Protein AF-A0A7R9YDG3-F1 (afdb_monomer)

Organism: NCBI:txid172671

Sequence (291 aa):
MLGMRPYEEKMADGLQVLRYNVTAAYNSHYDFIEGKGWNRKRSDNPKSEHKQKAEPIGGGTAGETDPHNDEFNWNPADGGSNRFATVLLYLSDVAEGGETVFPRAKGFDDQKGNRNELAAFRQTPHASLFRRGSWEESLVGQCRSKLALKPKLGEALLFYNQKPDGSRDDSSLHGACPILEGQKWAANLWVWNDYRFGYNRPRAVAAQQDTKFRATFVNKSAQRVQLVWFDATSQRRVAFGHIASGGSKVMDTYRDHVFELHQAAVAEGALDDLSRVRHFSLEEGTVFVHE

Mean predicted aligned error: 14.72 Å

Solvent-accessible surface area (backbone atoms only — not comparable to full-atom values): 16370 Å² total; per-residue (Å²): 120,76,73,54,62,88,89,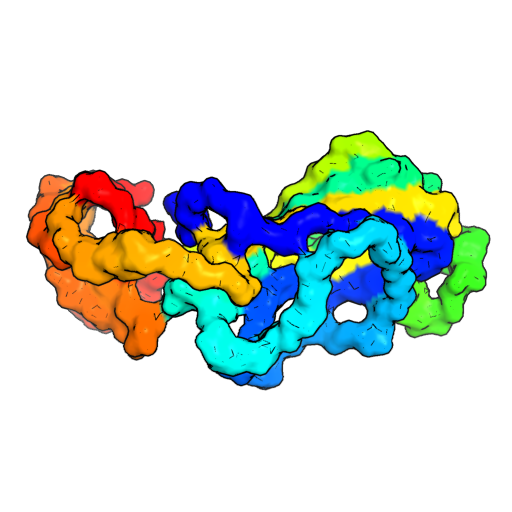53,79,62,21,41,61,54,70,46,38,35,41,31,51,59,64,28,26,39,64,51,35,59,78,43,62,76,42,88,85,54,69,76,94,63,70,78,58,58,78,79,85,60,64,50,74,57,50,75,55,76,91,55,77,65,62,88,63,67,78,67,57,85,86,60,55,40,45,38,59,58,77,29,30,40,40,31,30,42,39,40,36,21,69,25,55,38,79,33,52,44,19,46,22,24,83,50,41,80,95,41,78,65,60,78,72,46,69,59,53,43,54,51,45,62,72,40,82,67,37,76,79,42,60,90,90,34,68,68,49,53,40,44,30,46,40,74,41,30,47,45,47,71,43,38,59,76,45,72,48,78,51,52,24,38,43,70,74,38,45,76,32,72,45,41,31,32,25,36,26,37,19,69,34,66,44,41,33,35,32,41,36,43,33,34,38,36,59,36,92,97,49,78,76,54,68,69,59,56,48,47,46,70,43,71,42,68,39,36,40,33,30,67,33,92,52,46,32,32,40,27,39,47,39,50,90,77,73,39,77,43,82,75,46,73,33,48,47,71,29,65,49,77,44,77,45,41,47,78,50,36,38,40,42,43,73,62,64,98,60,95,87,72,96,71,79,73,89,66,61,55,73,46,77,54,69,95,44,76,46,78,43,72,128

Nearest PDB structures (foldseek):
  2jij-assembly1_A  TM=8.293E-01  e=9.093E-09  Chlamydomonas reinhardtii
  5hv4-assembly1_A-2  TM=8.734E-01  e=3.731E-08  Bacillus anthracis
  3gze-assembly2_C  TM=8.171E-01  e=1.220E-08  Chlamydomonas reinhardtii
  2ji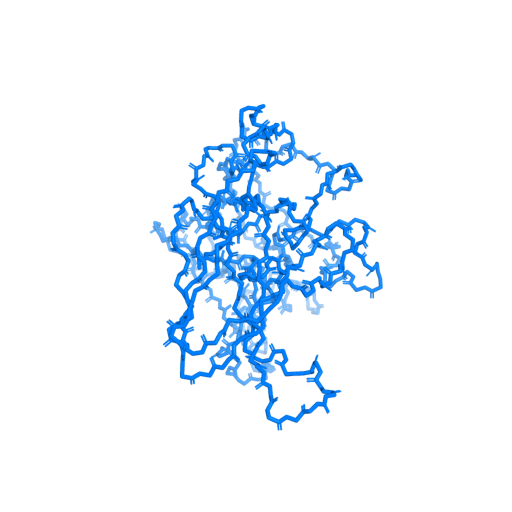j-assembly2_B  TM=8.309E-01  e=7.124E-08  Chlamydomonas reinhardtii
  5iax-assembly1_A  TM=8.509E-01  e=1.141E-07  Bacillus anthracis

Foldseek 3Di:
DLLFDPDDPLQKLDKWKWKADFQFKFAWAFQQQDEPPPPPVDPVGPPRPDGSGTDTDDDSPPPVPPSHPNPADSFVLLVGKTQFKKKKAWAAAAPDFFWKFQLQAPPLQPDDLPPVQLVVVCPDPLVVVDDPPDVLSVLSSSCRRGDTHGGDHGDMDMDTQAGSSRDGDSSNGIMTHGRSGDMTMMMMMTGMSDRDPPDDDPPVVVVQQVDWAKEKEFAQDQAKKWKWWQNSVVRDTHGPGIAGHRGMDIDIDGQPIWIWIDGPPPDPDDPDCPVDTDIDRDDPYYDYDDD

Radius of gyration: 23.33 Å; Cα contacts (8 Å, |Δi|>4): 606; chains: 1; bounding box: 52×40×67 Å

Structure (mmCIF, N/CA/C/O backbone):
data_AF-A0A7R9YDG3-F1
#
_entry.id   AF-A0A7R9YDG3-F1
#
loop_
_atom_site.group_PDB
_atom_site.id
_atom_site.type_symbol
_atom_site.label_atom_id
_atom_site.label_alt_id
_atom_site.label_comp_id
_atom_site.label_asym_id
_atom_site.label_entity_id
_atom_site.label_seq_id
_atom_site.pdbx_PDB_ins_code
_atom_site.Cartn_x
_atom_site.Cartn_y
_atom_site.Cartn_z
_atom_site.occupancy
_atom_site.B_iso_or_equiv
_atom_site.auth_seq_id
_atom_site.auth_comp_id
_atom_site.auth_asym_id
_atom_site.auth_atom_id
_atom_site.pdbx_PDB_model_num
ATOM 1 N N . MET A 1 1 ? -10.310 -8.592 16.671 1.00 45.72 1 MET A N 1
ATOM 2 C CA . MET A 1 1 ? -11.008 -7.862 15.587 1.00 45.72 1 MET A CA 1
ATOM 3 C C . MET A 1 1 ? -10.059 -6.811 15.034 1.00 45.72 1 MET A C 1
ATOM 5 O O . MET A 1 1 ? -9.289 -6.274 15.814 1.00 45.72 1 MET A O 1
ATOM 9 N N . LEU A 1 2 ? -10.086 -6.544 13.726 1.00 50.75 2 LEU A N 1
ATOM 10 C CA . LEU A 1 2 ? -9.121 -5.693 13.002 1.00 50.75 2 LEU A CA 1
ATOM 11 C C . LEU A 1 2 ? -9.263 -4.171 13.251 1.00 50.75 2 LEU A C 1
ATOM 13 O O . LEU A 1 2 ? -8.770 -3.381 12.459 1.00 50.75 2 LEU A O 1
ATOM 17 N N . GLY A 1 3 ? -9.936 -3.737 14.322 1.00 56.09 3 GLY A N 1
ATOM 18 C CA . GLY A 1 3 ? -10.096 -2.310 14.648 1.00 56.09 3 GLY A CA 1
ATOM 19 C C . GLY A 1 3 ? -10.859 -1.473 13.606 1.00 56.09 3 GLY A C 1
ATOM 20 O O . GLY A 1 3 ? -10.839 -0.250 13.691 1.00 56.09 3 GLY A O 1
ATOM 21 N N . MET A 1 4 ? -11.520 -2.107 12.630 1.00 63.72 4 MET A N 1
ATOM 22 C CA . MET A 1 4 ? -12.255 -1.447 11.547 1.00 63.72 4 MET A CA 1
ATOM 23 C C . MET A 1 4 ? -13.766 -1.529 11.786 1.00 63.72 4 MET A C 1
ATOM 25 O O . MET A 1 4 ? -14.269 -2.560 12.237 1.00 63.72 4 MET A O 1
ATOM 29 N N . ARG A 1 5 ? -14.486 -0.450 11.460 1.00 64.50 5 ARG A N 1
ATOM 30 C CA . ARG A 1 5 ? -15.958 -0.413 11.469 1.00 64.50 5 ARG A CA 1
ATOM 31 C C . ARG A 1 5 ? -16.555 -1.196 10.290 1.00 64.50 5 ARG A C 1
ATOM 33 O O . ARG A 1 5 ? -15.825 -1.515 9.348 1.00 64.50 5 ARG A O 1
ATOM 40 N N . PRO A 1 6 ? -17.872 -1.490 10.303 1.00 73.69 6 PRO A N 1
ATOM 41 C CA . PRO A 1 6 ? -18.568 -1.925 9.099 1.00 73.69 6 PRO A CA 1
ATOM 42 C C . PRO A 1 6 ? -18.248 -0.989 7.933 1.00 73.69 6 PRO A C 1
ATOM 44 O O . PRO A 1 6 ? -18.261 0.230 8.093 1.00 73.69 6 PRO A O 1
ATOM 47 N N . TYR A 1 7 ? -17.912 -1.573 6.786 1.00 78.62 7 TYR A N 1
ATOM 48 C CA . TYR A 1 7 ? -17.488 -0.809 5.623 1.00 78.62 7 TYR A CA 1
ATOM 49 C C . TYR A 1 7 ? -18.620 0.082 5.097 1.00 78.62 7 TYR A C 1
ATOM 51 O O . TYR A 1 7 ? -19.751 -0.371 4.918 1.00 78.62 7 TYR A O 1
ATOM 59 N N . GLU A 1 8 ? -18.278 1.329 4.782 1.00 78.81 8 GLU A N 1
ATOM 60 C CA . GLU A 1 8 ? -19.118 2.270 4.047 1.00 78.81 8 GLU A CA 1
ATOM 61 C C . GLU A 1 8 ? -18.323 2.864 2.880 1.00 78.81 8 GLU A C 1
ATOM 63 O O . GLU A 1 8 ? -17.124 3.094 2.997 1.00 78.81 8 GLU A O 1
ATOM 68 N N . GLU A 1 9 ? -18.993 3.222 1.781 1.00 78.00 9 GLU A N 1
ATOM 69 C CA . GLU A 1 9 ? -18.362 3.830 0.589 1.00 78.00 9 GLU A CA 1
ATOM 70 C C . GLU A 1 9 ? -17.514 5.077 0.907 1.00 78.00 9 GLU A C 1
ATOM 72 O O . GLU A 1 9 ? -16.523 5.381 0.248 1.00 78.00 9 GLU A O 1
ATOM 77 N N . LYS A 1 10 ? -17.867 5.802 1.975 1.00 79.88 10 LYS A N 1
ATOM 78 C CA . LYS A 1 10 ? -17.135 6.987 2.456 1.00 79.88 10 LYS A CA 1
ATOM 79 C C . LYS A 1 10 ? -15.792 6.651 3.122 1.00 79.88 10 LYS A C 1
ATOM 81 O O . LYS A 1 10 ? -15.051 7.563 3.487 1.00 79.88 10 LYS A O 1
ATOM 86 N N . MET A 1 11 ? -15.490 5.368 3.297 1.00 83.69 11 MET A N 1
ATOM 87 C CA . MET A 1 11 ? -14.216 4.844 3.787 1.00 83.69 11 MET A CA 1
ATOM 88 C C . MET A 1 11 ? -13.273 4.488 2.629 1.00 83.69 11 MET A C 1
ATOM 90 O O . MET A 1 11 ? -12.297 3.776 2.838 1.00 83.69 11 MET A O 1
ATOM 94 N N . ALA A 1 12 ? -13.545 4.954 1.406 1.00 85.88 12 ALA A N 1
ATOM 95 C CA . ALA A 1 12 ? -12.652 4.789 0.268 1.00 85.88 12 ALA A CA 1
ATOM 96 C C . ALA A 1 12 ? -12.423 6.100 -0.499 1.00 85.88 12 ALA A C 1
ATOM 98 O O . ALA A 1 12 ? -13.308 6.951 -0.602 1.00 85.88 12 ALA A O 1
ATOM 99 N N . ASP A 1 13 ? -11.226 6.246 -1.073 1.00 76.88 13 ASP A N 1
ATOM 100 C CA . ASP A 1 13 ? -10.828 7.420 -1.875 1.00 76.88 13 ASP A CA 1
ATOM 101 C C . ASP A 1 13 ? -11.391 7.398 -3.313 1.00 76.88 13 ASP A C 1
ATOM 103 O O . ASP A 1 13 ? -11.155 8.321 -4.094 1.00 76.88 13 ASP A O 1
ATOM 107 N N . GLY A 1 14 ? -12.156 6.358 -3.660 1.00 79.38 14 GLY A N 1
ATOM 108 C CA . GLY A 1 14 ? -12.511 6.025 -5.038 1.00 79.38 14 GLY A CA 1
ATOM 109 C C . GLY A 1 14 ? -11.376 5.299 -5.768 1.00 79.38 14 GLY A C 1
ATOM 110 O O . GLY A 1 14 ? -10.281 5.118 -5.233 1.00 79.38 14 GLY A O 1
ATOM 111 N N . LEU A 1 15 ? -11.652 4.843 -6.993 1.00 83.50 15 LEU A N 1
ATOM 112 C CA . LEU A 1 15 ? -10.681 4.116 -7.810 1.00 83.50 15 LEU A CA 1
ATOM 113 C C . LEU A 1 15 ? -9.795 5.097 -8.591 1.00 83.50 15 LEU A C 1
ATOM 115 O O . LEU A 1 15 ? -10.297 5.873 -9.404 1.00 83.50 15 LEU A O 1
ATOM 119 N N . GLN A 1 16 ? -8.479 5.037 -8.386 1.00 85.50 16 GLN A N 1
ATOM 120 C CA . GLN A 1 16 ? -7.510 5.816 -9.158 1.00 85.50 16 GLN A CA 1
ATOM 121 C C . GLN A 1 16 ? -6.870 4.940 -10.233 1.00 85.50 16 GLN A C 1
ATOM 123 O O . GLN A 1 16 ? -6.151 4.008 -9.893 1.00 85.50 16 GLN A O 1
ATOM 128 N N . VAL A 1 17 ? -7.071 5.263 -11.514 1.00 86.75 17 VAL A N 1
ATOM 129 C CA . VAL A 1 17 ? -6.448 4.545 -12.638 1.00 86.75 17 VAL A CA 1
ATOM 130 C C . VAL A 1 17 ? -5.182 5.266 -13.096 1.00 86.75 17 VAL A C 1
ATOM 132 O O . VAL A 1 17 ? -5.182 6.476 -13.335 1.00 86.75 17 VAL A O 1
ATOM 135 N N . LEU A 1 18 ? -4.098 4.506 -13.225 1.00 87.31 18 LEU A N 1
ATOM 136 C CA . LEU A 1 18 ? -2.761 4.992 -13.534 1.00 87.31 18 LEU A CA 1
ATOM 137 C C . LEU A 1 18 ? -2.189 4.245 -14.737 1.00 87.31 18 LEU A C 1
ATOM 139 O O . LEU A 1 18 ? -2.246 3.014 -14.814 1.00 87.31 18 LEU A O 1
ATOM 143 N N . ARG A 1 19 ? -1.578 5.007 -15.645 1.00 91.19 19 ARG A N 1
ATOM 144 C CA . ARG A 1 19 ? -0.818 4.490 -16.784 1.00 91.19 19 ARG A CA 1
ATOM 145 C C . ARG A 1 19 ? 0.670 4.796 -16.611 1.00 91.19 19 ARG A C 1
ATOM 147 O O . ARG A 1 19 ? 1.054 5.945 -16.399 1.00 91.19 19 ARG A O 1
ATOM 154 N N . TYR A 1 20 ? 1.506 3.772 -16.763 1.00 90.06 20 TYR A N 1
ATOM 155 C CA . TYR A 1 20 ? 2.965 3.850 -16.678 1.00 90.06 20 TYR A CA 1
ATOM 156 C C . TYR A 1 20 ? 3.589 3.413 -18.006 1.00 90.06 20 TYR A C 1
ATOM 158 O O . TYR A 1 20 ? 3.387 2.282 -18.456 1.00 90.06 20 TYR A O 1
ATOM 166 N N . ASN A 1 21 ? 4.354 4.311 -18.626 1.00 92.88 21 ASN A N 1
ATOM 167 C CA . ASN A 1 21 ? 5.150 4.020 -19.821 1.00 92.88 21 ASN A CA 1
ATOM 168 C C . ASN A 1 21 ? 6.542 3.481 -19.435 1.00 92.88 21 ASN A C 1
ATOM 170 O O . ASN A 1 21 ? 6.892 3.451 -18.256 1.00 92.88 21 ASN A O 1
ATOM 174 N N . VAL A 1 22 ? 7.338 3.067 -20.426 1.00 93.19 22 VAL A N 1
ATOM 175 C CA . VAL A 1 22 ? 8.744 2.661 -20.233 1.00 93.19 22 VAL A CA 1
ATOM 176 C C . VAL A 1 22 ? 9.497 3.716 -19.412 1.00 93.19 22 VAL A C 1
ATOM 178 O O . VAL A 1 22 ? 9.233 4.907 -19.548 1.00 93.19 22 VAL A O 1
ATOM 181 N N . THR A 1 23 ? 10.384 3.250 -18.532 1.00 90.56 23 THR A N 1
ATOM 182 C CA . THR A 1 23 ? 11.118 3.981 -17.479 1.00 90.56 23 THR A CA 1
ATOM 183 C C . THR A 1 23 ? 10.290 4.544 -16.327 1.00 90.56 23 THR A C 1
ATOM 185 O O . THR A 1 23 ? 10.872 4.827 -15.280 1.00 90.56 23 THR A O 1
ATOM 188 N N . ALA A 1 24 ? 8.962 4.660 -16.452 1.00 90.31 24 ALA A N 1
ATOM 189 C CA . ALA A 1 24 ? 8.132 5.175 -15.369 1.00 90.31 24 ALA A CA 1
ATOM 190 C C . ALA A 1 24 ? 8.246 4.279 -14.127 1.00 90.31 24 ALA A C 1
ATOM 192 O O . ALA A 1 24 ? 8.140 3.054 -14.206 1.00 90.31 24 ALA A O 1
ATOM 193 N N . ALA A 1 25 ? 8.466 4.918 -12.981 1.00 87.38 25 ALA A N 1
ATOM 194 C CA . ALA A 1 25 ? 8.727 4.281 -11.700 1.00 87.38 25 ALA A CA 1
ATOM 195 C C . ALA A 1 25 ? 8.357 5.241 -10.566 1.00 87.38 25 ALA A C 1
ATOM 197 O O . ALA A 1 25 ? 8.423 6.466 -10.727 1.00 87.38 25 ALA A O 1
ATOM 198 N N . TYR A 1 26 ? 8.035 4.702 -9.390 1.00 83.19 26 TYR A N 1
ATOM 199 C CA . TYR A 1 26 ? 7.866 5.522 -8.193 1.00 83.19 26 TYR A CA 1
ATOM 200 C C . TYR A 1 26 ? 8.656 4.960 -7.016 1.00 83.19 26 TYR A C 1
ATOM 202 O O . TYR A 1 26 ? 8.668 3.755 -6.764 1.00 83.19 26 TYR A O 1
ATOM 210 N N . ASN A 1 27 ? 9.308 5.871 -6.293 1.00 82.69 27 ASN A N 1
ATOM 211 C CA . ASN A 1 27 ? 10.051 5.553 -5.082 1.00 82.69 27 ASN A CA 1
ATOM 212 C C . ASN A 1 27 ? 9.158 4.939 -4.012 1.00 82.69 27 ASN A C 1
ATOM 214 O O . ASN A 1 27 ? 8.002 5.337 -3.846 1.00 82.69 27 ASN A O 1
ATOM 218 N N . SER A 1 28 ? 9.731 4.013 -3.250 1.00 86.56 28 SER A N 1
ATOM 219 C CA . SER A 1 28 ? 8.997 3.327 -2.201 1.00 86.56 28 SER A CA 1
ATOM 220 C C . SER A 1 28 ? 8.455 4.308 -1.161 1.00 86.56 28 SER A C 1
ATOM 222 O O . SER A 1 28 ? 9.188 5.180 -0.696 1.00 86.56 28 SER A O 1
ATOM 224 N N . HIS A 1 29 ? 7.185 4.165 -0.799 1.00 88.00 29 HIS A N 1
ATOM 225 C CA . HIS A 1 29 ? 6.495 5.033 0.150 1.00 88.00 29 HIS A CA 1
ATOM 226 C C . HIS A 1 29 ? 5.485 4.241 0.983 1.00 88.00 29 HIS A C 1
ATOM 228 O O . HIS A 1 29 ? 5.227 3.062 0.725 1.00 88.00 29 HIS A O 1
ATOM 234 N N . TYR A 1 30 ? 4.941 4.904 2.000 1.00 90.12 30 TYR A N 1
ATOM 235 C CA . TYR A 1 30 ? 3.792 4.417 2.753 1.00 90.12 30 TYR A CA 1
ATOM 236 C C . TYR A 1 30 ? 2.521 5.103 2.271 1.00 90.12 30 TYR A C 1
ATOM 238 O O . TYR A 1 30 ? 2.517 6.316 2.060 1.00 90.12 30 TYR A O 1
ATOM 246 N N . ASP A 1 31 ? 1.439 4.334 2.172 1.00 90.12 31 ASP A N 1
ATOM 247 C CA . ASP A 1 31 ? 0.096 4.897 2.027 1.00 90.12 31 ASP A CA 1
ATOM 2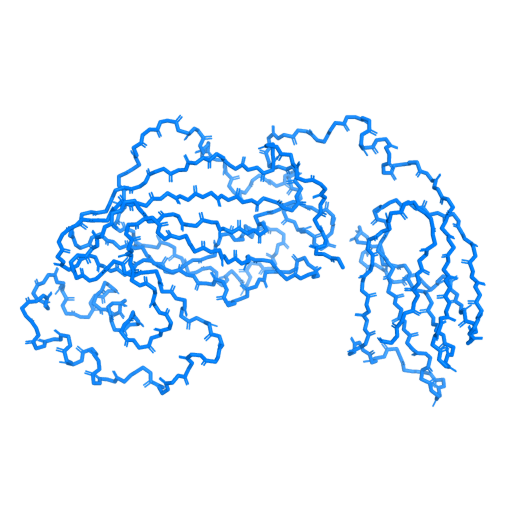48 C C . ASP A 1 31 ? -0.464 5.399 3.364 1.00 90.12 31 ASP A C 1
ATOM 250 O O . ASP A 1 31 ? -1.374 6.221 3.369 1.00 90.12 31 ASP A O 1
ATOM 254 N N . PHE A 1 32 ? 0.087 4.937 4.492 1.00 89.31 32 PHE A N 1
ATOM 255 C CA . PHE A 1 32 ? -0.228 5.468 5.817 1.00 89.31 32 PHE A CA 1
ATOM 256 C C . PHE A 1 32 ? 0.187 6.943 5.915 1.00 89.31 32 PHE A C 1
ATOM 258 O O . PHE A 1 32 ? 1.335 7.297 5.636 1.00 89.31 32 PHE A O 1
ATOM 265 N N . ILE A 1 33 ? -0.737 7.800 6.344 1.00 85.62 33 ILE A N 1
ATOM 266 C CA . ILE A 1 33 ? -0.541 9.252 6.395 1.00 85.62 33 ILE A CA 1
ATOM 267 C C . ILE A 1 33 ? 0.044 9.651 7.756 1.00 85.62 33 ILE A C 1
ATOM 269 O O . ILE A 1 33 ? -0.578 9.439 8.794 1.00 85.62 33 ILE A O 1
ATOM 273 N N . GLU A 1 34 ? 1.241 10.243 7.761 1.00 75.56 34 GLU A N 1
ATOM 274 C CA . GLU A 1 34 ? 1.881 10.783 8.969 1.00 75.56 34 GLU A CA 1
ATOM 275 C C . GLU A 1 34 ? 1.430 12.238 9.214 1.00 75.56 34 GLU A C 1
ATOM 277 O O . GLU A 1 34 ? 1.755 13.135 8.435 1.00 75.56 34 GLU A O 1
ATOM 282 N N . GLY A 1 35 ? 0.703 12.495 10.309 1.00 63.28 35 GLY A N 1
ATOM 283 C CA . GLY A 1 35 ? 0.309 13.853 10.717 1.00 63.28 35 GLY A CA 1
ATOM 284 C C . GLY A 1 35 ? 1.456 14.657 11.359 1.00 63.28 35 GLY A C 1
ATOM 285 O O . GLY A 1 35 ? 2.389 14.087 11.926 1.00 63.28 35 GLY A O 1
ATOM 286 N N . LYS A 1 36 ? 1.387 16.000 11.344 1.00 52.41 36 LYS A N 1
ATOM 287 C CA . LYS A 1 36 ? 2.453 16.897 11.861 1.00 52.41 36 LYS A CA 1
ATOM 288 C C . LYS A 1 36 ? 2.733 16.801 13.377 1.00 52.41 36 LYS A C 1
ATOM 290 O O . LYS A 1 36 ? 3.756 17.320 13.822 1.00 52.41 36 LYS A O 1
ATOM 295 N N . GLY A 1 37 ? 1.876 16.130 14.155 1.00 45.72 37 GLY A N 1
ATOM 296 C CA . GLY A 1 37 ? 2.080 15.836 15.584 1.00 45.72 37 GLY A CA 1
ATOM 297 C C . GLY A 1 37 ? 2.912 14.578 15.868 1.00 45.72 37 GLY A C 1
ATOM 298 O O . GLY A 1 37 ? 3.364 14.376 16.995 1.00 45.72 37 GLY A O 1
ATOM 299 N N . TRP A 1 38 ? 3.167 13.744 14.855 1.00 50.34 38 TRP A N 1
ATOM 300 C CA . TRP A 1 38 ? 4.138 12.659 14.962 1.00 50.34 38 TRP A CA 1
ATOM 301 C C . TRP A 1 38 ? 5.542 13.267 14.984 1.00 50.34 38 TRP A C 1
ATOM 303 O O . TRP A 1 38 ? 5.878 14.101 14.145 1.00 50.34 38 TRP A O 1
ATOM 313 N N . ASN A 1 39 ? 6.357 12.895 15.975 1.00 42.16 39 ASN A N 1
ATOM 314 C CA . ASN A 1 39 ? 7.695 13.446 16.208 1.00 42.16 39 ASN A CA 1
ATOM 315 C C . ASN A 1 39 ? 8.497 13.550 14.886 1.00 42.16 39 ASN A C 1
ATOM 317 O O . ASN A 1 39 ? 9.051 12.558 14.409 1.00 42.16 39 ASN A O 1
ATOM 321 N N . ARG A 1 40 ? 8.604 14.762 14.306 1.00 41.06 40 ARG A N 1
ATOM 322 C CA . ARG A 1 40 ? 9.221 15.054 12.984 1.00 41.06 40 ARG A CA 1
ATOM 323 C C . ARG A 1 40 ? 10.653 14.540 12.802 1.00 41.06 40 ARG A C 1
ATOM 325 O O . ARG A 1 40 ? 11.170 14.550 11.690 1.00 41.06 40 ARG A O 1
ATOM 332 N N . LYS A 1 41 ? 11.306 14.097 13.878 1.00 39.88 41 LYS A N 1
ATOM 333 C CA . LYS A 1 41 ? 12.635 13.474 13.853 1.00 39.88 41 LYS A CA 1
ATOM 334 C C . LYS A 1 41 ? 12.642 12.050 13.267 1.00 39.88 41 LYS A C 1
ATOM 336 O O . LYS A 1 41 ? 13.728 11.511 13.090 1.00 39.88 41 LYS A O 1
ATOM 341 N N . ARG A 1 42 ? 11.478 11.452 12.970 1.00 42.50 42 ARG A N 1
ATOM 342 C CA . ARG A 1 42 ? 11.331 10.122 12.343 1.00 42.50 42 ARG A CA 1
ATOM 343 C C . ARG A 1 42 ? 10.262 10.093 11.242 1.00 42.50 42 ARG A C 1
ATOM 345 O O . ARG A 1 42 ? 9.471 9.157 11.185 1.00 42.50 42 ARG A O 1
ATOM 352 N N . SER A 1 43 ? 10.193 11.114 10.381 1.00 46.03 43 SER A N 1
ATOM 353 C 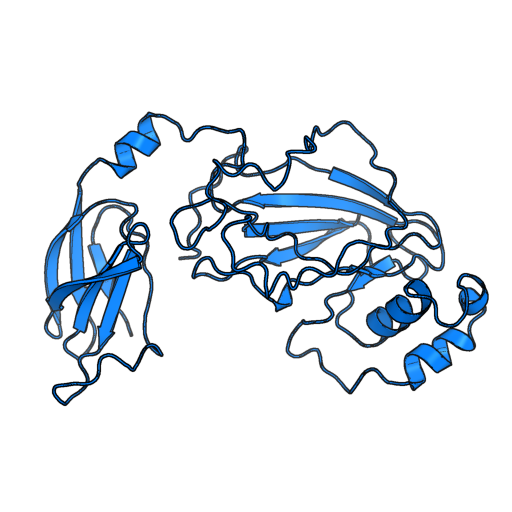CA . SER A 1 43 ? 9.487 10.893 9.112 1.00 46.03 43 SER A CA 1
ATOM 354 C C . SER A 1 43 ? 10.332 9.915 8.300 1.00 46.03 43 SER A C 1
ATOM 356 O O . SER A 1 43 ? 11.312 10.297 7.663 1.00 46.03 43 SER A O 1
ATOM 358 N N . ASP A 1 44 ? 10.012 8.630 8.436 1.00 52.66 44 ASP A N 1
ATOM 359 C CA . ASP A 1 44 ? 10.685 7.541 7.726 1.00 52.66 44 ASP A CA 1
ATOM 360 C C . ASP A 1 44 ? 10.124 7.367 6.314 1.00 52.66 44 ASP A C 1
ATOM 362 O O . ASP A 1 44 ? 10.590 6.491 5.580 1.00 52.66 44 ASP A O 1
ATOM 366 N N . ASN A 1 45 ? 9.113 8.160 5.934 1.00 49.22 45 ASN A N 1
ATOM 367 C CA . ASN A 1 45 ? 8.668 8.209 4.555 1.00 49.22 45 ASN A CA 1
ATOM 368 C C . ASN A 1 45 ? 9.817 8.804 3.729 1.00 49.22 45 ASN A C 1
ATOM 370 O O . ASN A 1 45 ? 10.206 9.953 3.974 1.00 49.22 45 ASN A O 1
ATOM 374 N N . PRO A 1 46 ? 10.416 8.046 2.793 1.00 54.81 46 PRO A N 1
ATOM 375 C CA . PRO A 1 46 ? 11.500 8.568 1.982 1.00 54.81 46 PRO A CA 1
ATOM 376 C C . PRO A 1 46 ? 11.014 9.846 1.306 1.00 54.81 46 PRO A C 1
ATOM 378 O O . PRO A 1 46 ? 9.943 9.852 0.692 1.00 54.81 46 PRO A O 1
ATOM 381 N N . LYS A 1 47 ? 11.763 10.949 1.449 1.00 48.28 47 LYS A N 1
ATOM 382 C CA . LYS A 1 47 ? 11.395 12.199 0.783 1.00 48.28 47 LYS A CA 1
ATOM 383 C C . LYS A 1 47 ? 11.175 11.888 -0.692 1.00 48.28 47 LYS A C 1
ATOM 385 O O . LYS A 1 47 ? 12.041 11.306 -1.344 1.00 48.28 47 LYS A O 1
ATOM 390 N N . SER A 1 48 ? 10.006 12.247 -1.211 1.00 49.88 48 SER A N 1
ATOM 391 C CA . SER A 1 48 ? 9.586 11.885 -2.562 1.00 49.88 48 SER A CA 1
ATOM 392 C C . SER A 1 48 ? 10.268 12.748 -3.633 1.00 49.88 48 SER A C 1
ATOM 394 O O . SER A 1 48 ? 9.602 13.310 -4.502 1.00 49.88 48 SER A O 1
ATOM 396 N N . GLU A 1 49 ? 11.587 12.905 -3.539 1.00 42.16 49 GLU A N 1
ATOM 397 C CA . GLU A 1 49 ? 12.389 13.841 -4.334 1.00 42.16 49 GLU A CA 1
ATOM 398 C C . GLU A 1 49 ? 12.508 13.402 -5.801 1.00 42.16 49 GLU A C 1
ATOM 400 O O . GLU A 1 49 ? 12.803 14.223 -6.668 1.00 42.16 49 GLU A O 1
ATOM 405 N N . HIS A 1 50 ? 12.180 12.142 -6.114 1.00 48.47 50 HIS A N 1
ATOM 406 C CA . HIS A 1 50 ? 12.190 11.628 -7.480 1.00 48.47 50 HIS A CA 1
ATOM 407 C C . HIS A 1 50 ? 10.919 10.813 -7.779 1.00 48.47 50 HIS A C 1
ATOM 409 O O . HIS A 1 50 ? 10.684 9.759 -7.189 1.00 48.47 50 HIS A O 1
ATOM 415 N N . LYS A 1 51 ? 10.061 11.326 -8.668 1.00 52.59 51 LYS A N 1
ATOM 416 C CA . LYS A 1 51 ? 8.888 10.621 -9.212 1.00 52.59 51 LYS A CA 1
ATOM 417 C C . LYS A 1 51 ? 8.922 10.758 -10.734 1.00 52.59 51 LYS A C 1
ATOM 419 O O . LYS A 1 51 ? 8.736 11.868 -11.228 1.00 52.59 51 LYS A O 1
ATOM 424 N N . GLN A 1 52 ? 9.103 9.666 -11.476 1.00 54.78 52 GLN A N 1
ATOM 425 C CA . GLN A 1 52 ? 8.672 9.638 -12.878 1.00 54.78 52 GLN A CA 1
ATOM 426 C C . GLN A 1 52 ? 7.184 9.282 -12.856 1.00 54.78 52 GLN A C 1
ATOM 428 O O . GLN A 1 52 ? 6.805 8.133 -12.638 1.00 54.78 52 GLN A O 1
ATOM 433 N N . LYS A 1 53 ? 6.337 10.316 -12.904 1.00 56.81 53 LYS A N 1
ATOM 434 C CA . LYS A 1 53 ? 4.910 10.194 -12.583 1.00 56.81 53 LYS A CA 1
ATOM 435 C C . LYS A 1 53 ? 4.182 9.353 -13.636 1.00 56.81 53 LYS A C 1
ATOM 437 O O . LYS A 1 53 ? 4.347 9.577 -14.830 1.00 56.81 53 LYS A O 1
ATOM 442 N N . ALA A 1 54 ? 3.339 8.435 -13.165 1.00 59.12 54 ALA A N 1
ATOM 443 C CA . ALA A 1 54 ? 2.257 7.892 -13.974 1.00 59.12 54 ALA A CA 1
ATOM 444 C C . ALA A 1 54 ? 1.305 9.004 -14.409 1.00 59.12 54 ALA A C 1
ATOM 446 O O . ALA A 1 54 ? 1.115 9.989 -13.690 1.00 59.12 54 ALA A O 1
ATOM 447 N N . GLU A 1 55 ? 0.678 8.800 -15.559 1.00 62.88 55 GLU A N 1
ATOM 448 C CA . GLU A 1 55 ? -0.404 9.649 -16.034 1.00 62.88 55 GLU A CA 1
ATOM 449 C C . GLU A 1 55 ? -1.713 9.168 -15.386 1.00 62.88 55 GLU A C 1
ATOM 451 O O . GLU A 1 55 ? -2.125 8.026 -15.631 1.00 62.88 55 GLU A O 1
ATOM 456 N N . PRO A 1 56 ? -2.362 9.978 -14.529 1.00 60.66 56 PRO A N 1
ATOM 457 C CA . PRO A 1 56 ? -3.694 9.662 -14.038 1.00 60.66 56 PRO A CA 1
ATOM 458 C C . PRO A 1 56 ? -4.704 9.793 -15.180 1.00 60.66 56 PRO A C 1
ATOM 460 O O . PRO A 1 56 ? -4.720 10.800 -15.889 1.00 60.66 56 PRO A O 1
ATOM 463 N N . ILE A 1 57 ? -5.558 8.783 -15.355 1.00 50.88 57 ILE A N 1
ATOM 464 C CA . ILE A 1 57 ? -6.607 8.789 -16.381 1.00 50.88 57 ILE A CA 1
ATOM 465 C C . ILE A 1 57 ? -7.967 8.682 -15.697 1.00 50.88 57 ILE A C 1
ATOM 467 O O . ILE A 1 57 ? -8.286 7.670 -15.081 1.00 50.88 57 ILE A O 1
ATOM 471 N N . GLY A 1 58 ? -8.776 9.736 -15.829 1.00 43.25 58 GLY A N 1
ATOM 472 C CA . GLY A 1 58 ? -10.110 9.820 -15.235 1.00 43.25 58 GLY A CA 1
ATOM 473 C C . GLY A 1 58 ? -10.145 10.621 -13.931 1.00 43.25 58 GLY A C 1
ATOM 474 O O . GLY A 1 58 ? -9.317 10.455 -13.038 1.00 43.25 58 GLY A O 1
ATOM 475 N N . GLY A 1 59 ? -11.125 11.524 -13.850 1.00 37.91 59 GLY A N 1
ATOM 476 C CA . GLY A 1 59 ? -11.361 12.431 -12.731 1.00 37.91 59 GLY A CA 1
ATOM 477 C C . GLY A 1 59 ? -12.028 11.739 -11.549 1.00 37.91 59 GLY A C 1
ATOM 478 O O . GLY A 1 59 ? -13.191 11.990 -11.255 1.00 37.91 59 GLY A O 1
ATOM 479 N N . GLY A 1 60 ? -11.286 10.892 -10.846 1.00 36.16 60 GLY A N 1
ATOM 480 C CA . GLY A 1 60 ? -11.514 10.747 -9.419 1.00 36.16 60 GLY A CA 1
ATOM 481 C C . GLY A 1 60 ? -10.857 11.946 -8.758 1.00 36.16 60 GLY A C 1
ATOM 482 O O . GLY A 1 60 ? -9.636 12.074 -8.813 1.00 36.16 60 GLY A O 1
ATOM 483 N N . THR A 1 61 ? -11.634 12.843 -8.153 1.00 34.75 61 THR A N 1
ATOM 484 C CA . THR A 1 61 ? -11.083 13.815 -7.209 1.00 34.75 61 THR A CA 1
ATOM 485 C C . THR A 1 61 ? -10.598 13.045 -5.978 1.00 34.75 61 THR A C 1
ATOM 487 O O . THR A 1 61 ? -11.202 13.112 -4.906 1.00 34.75 61 THR A O 1
ATOM 490 N N . ALA A 1 62 ? -9.471 12.344 -6.101 1.00 39.88 62 ALA A N 1
ATOM 491 C CA . ALA A 1 62 ? -8.495 12.347 -5.033 1.00 39.88 62 ALA A CA 1
ATOM 492 C C . ALA A 1 62 ? -8.057 13.807 -4.956 1.00 39.88 62 ALA A C 1
ATOM 494 O O . ALA A 1 62 ? -7.087 14.219 -5.590 1.00 39.88 62 ALA A O 1
ATOM 495 N N . GLY A 1 63 ? -8.905 14.621 -4.312 1.00 35.25 63 GLY A N 1
ATOM 496 C CA . GLY A 1 63 ? -8.567 15.980 -3.969 1.00 35.25 63 GLY A CA 1
ATOM 497 C C . GLY A 1 63 ? -7.181 15.893 -3.379 1.00 35.25 63 GLY A C 1
ATOM 498 O O . GLY A 1 63 ? -6.909 15.021 -2.552 1.00 35.25 63 GLY A O 1
ATOM 499 N N . GLU A 1 64 ? -6.301 16.733 -3.889 1.00 38.06 64 GLU A N 1
ATOM 500 C CA . GLU A 1 64 ? -5.008 17.024 -3.308 1.00 38.06 64 GLU A CA 1
ATOM 501 C C . GLU A 1 64 ? -5.309 17.670 -1.944 1.00 38.06 64 GLU A C 1
ATOM 503 O O . GLU A 1 64 ? -5.251 18.880 -1.759 1.00 38.06 64 GLU A O 1
ATOM 508 N N . THR A 1 65 ? -5.830 16.866 -1.016 1.00 41.47 65 THR A N 1
ATOM 509 C CA . THR A 1 65 ? -6.134 17.252 0.345 1.00 41.47 65 THR A CA 1
ATOM 510 C C . THR A 1 65 ? -4.777 17.373 0.965 1.00 41.47 65 THR A C 1
ATOM 512 O O . THR A 1 65 ? -4.066 16.369 1.034 1.00 41.47 65 THR A O 1
ATOM 515 N N . ASP A 1 66 ? -4.410 18.595 1.331 1.00 42.12 66 ASP A N 1
ATOM 516 C CA . ASP A 1 66 ? -3.209 18.863 2.096 1.00 42.12 66 ASP A CA 1
ATOM 517 C C . ASP A 1 66 ? -3.096 17.780 3.186 1.00 42.12 66 ASP A C 1
ATOM 519 O O . ASP A 1 66 ? -3.919 17.765 4.111 1.00 42.12 66 ASP A O 1
ATOM 523 N N . PRO A 1 67 ? -2.134 16.837 3.080 1.00 46.06 67 PRO A N 1
ATOM 524 C CA . PRO A 1 67 ? -1.938 15.778 4.072 1.00 46.06 67 PRO A CA 1
ATOM 525 C C . PRO A 1 67 ? -1.471 16.356 5.419 1.00 46.06 67 PRO A C 1
ATOM 527 O O . PRO A 1 67 ? -1.064 15.630 6.325 1.00 46.06 67 PRO A O 1
ATOM 530 N N . HIS A 1 68 ? -1.506 17.681 5.548 1.00 49.66 68 HIS A N 1
ATOM 531 C CA . HIS A 1 68 ? -1.159 18.453 6.709 1.00 49.66 68 HIS A CA 1
ATOM 532 C C . HIS A 1 68 ? -2.279 19.385 7.189 1.00 49.66 68 HIS A C 1
ATOM 534 O O . HIS A 1 68 ? -1.965 20.392 7.825 1.00 49.66 68 HIS A O 1
ATOM 540 N N . ASN A 1 69 ? -3.558 19.072 6.926 1.00 51.50 69 ASN A N 1
ATOM 541 C CA . ASN A 1 69 ? -4.622 19.674 7.729 1.00 51.50 69 ASN A CA 1
ATOM 542 C C . ASN A 1 69 ? -4.456 19.216 9.188 1.00 51.50 69 ASN A C 1
ATOM 544 O O . ASN A 1 69 ? -4.639 18.037 9.508 1.00 51.50 69 ASN A O 1
ATOM 548 N N . ASP A 1 70 ? -4.095 20.171 10.042 1.00 55.78 70 ASP A N 1
ATOM 549 C CA . ASP A 1 70 ? -3.779 19.978 11.456 1.00 55.78 70 ASP A CA 1
ATOM 550 C C . ASP A 1 70 ? -5.032 19.718 12.324 1.00 55.78 70 ASP A C 1
ATOM 552 O O . ASP A 1 70 ? -4.904 19.333 13.483 1.00 55.78 70 ASP A O 1
ATOM 556 N N . GLU A 1 71 ? -6.241 19.889 11.775 1.00 63.94 71 GLU A N 1
ATOM 557 C CA . GLU A 1 71 ? -7.513 19.661 12.478 1.00 63.94 71 GLU A CA 1
ATOM 558 C C . GLU A 1 71 ? -8.005 18.208 12.398 1.00 63.94 71 GLU A C 1
ATOM 560 O O . GLU A 1 71 ? -8.862 17.798 13.183 1.00 63.94 71 GLU A O 1
ATOM 565 N N . PHE A 1 72 ? -7.493 17.406 11.457 1.00 70.56 72 PHE A N 1
ATOM 566 C CA . PHE A 1 72 ? -7.924 16.018 11.301 1.00 70.56 72 PHE A CA 1
ATOM 567 C C . PHE A 1 72 ? -7.058 15.059 12.121 1.00 70.56 72 PHE A C 1
ATOM 569 O O . PHE A 1 72 ? -5.829 15.072 12.037 1.00 70.56 72 PHE A O 1
ATOM 576 N N . ASN A 1 73 ? -7.702 14.179 12.893 1.00 77.31 73 ASN A N 1
ATOM 577 C CA . ASN A 1 73 ? -6.999 13.147 13.648 1.00 77.31 73 ASN A CA 1
ATOM 578 C C . ASN A 1 73 ? -6.566 11.999 12.722 1.00 77.31 73 ASN A C 1
ATOM 580 O O . ASN A 1 73 ? -7.333 11.074 12.452 1.00 77.31 73 ASN A O 1
ATOM 584 N N . TRP A 1 74 ? -5.313 12.059 12.274 1.00 79.31 74 TRP A N 1
ATOM 585 C CA . TRP A 1 74 ? -4.670 11.050 11.432 1.00 79.31 74 TRP A CA 1
ATOM 586 C C . TRP A 1 74 ? -4.20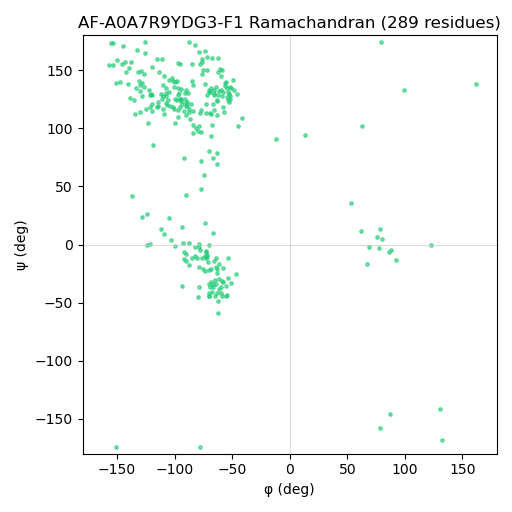8 9.796 12.184 1.00 79.31 74 TRP A C 1
ATOM 588 O O . TRP A 1 74 ? -3.696 8.885 11.540 1.00 79.31 74 TRP A O 1
ATOM 598 N N . ASN A 1 75 ? -4.315 9.742 13.518 1.00 80.38 75 ASN A N 1
ATOM 599 C CA . ASN A 1 75 ? -3.780 8.643 14.322 1.00 80.38 75 ASN A CA 1
ATOM 600 C C . ASN A 1 75 ? -4.880 7.634 14.706 1.00 80.38 75 ASN A C 1
ATOM 602 O O . ASN A 1 75 ? -5.651 7.909 15.630 1.00 80.38 75 ASN A O 1
ATOM 606 N N . PRO A 1 76 ? -4.949 6.443 14.075 1.00 80.50 76 PRO A N 1
ATOM 607 C CA . PRO A 1 76 ? -5.943 5.431 14.428 1.00 80.50 76 PRO A CA 1
ATOM 608 C C . PRO A 1 76 ? -5.825 4.938 15.872 1.00 80.50 76 PRO A C 1
ATOM 610 O O . PRO A 1 76 ? -6.840 4.588 16.470 1.00 80.50 76 PRO A O 1
ATOM 613 N N . ALA A 1 77 ? -4.615 4.948 16.447 1.00 74.38 77 ALA A N 1
ATOM 614 C CA . ALA A 1 77 ? -4.396 4.549 17.839 1.00 74.38 77 ALA A CA 1
ATOM 615 C C . ALA A 1 77 ? -5.119 5.475 18.835 1.00 74.38 77 ALA A C 1
ATOM 617 O O . ALA A 1 77 ? -5.495 5.030 19.917 1.00 74.38 77 ALA A O 1
ATOM 618 N N . ASP A 1 78 ? -5.388 6.723 18.432 1.00 71.62 78 ASP A N 1
ATOM 619 C CA . ASP A 1 78 ? -6.097 7.712 19.244 1.00 71.62 78 ASP A CA 1
ATOM 620 C C . ASP A 1 78 ? -7.551 7.924 18.772 1.00 71.62 78 ASP A C 1
ATOM 622 O O . ASP A 1 78 ? -8.138 8.988 18.966 1.00 71.62 78 ASP A O 1
ATOM 626 N N . GLY A 1 79 ? -8.135 6.942 18.072 1.00 71.88 79 GLY A N 1
ATOM 627 C CA . GLY A 1 79 ? -9.505 7.020 17.543 1.00 71.88 79 GLY A CA 1
ATOM 628 C C . GLY A 1 79 ? -9.659 7.854 16.262 1.00 71.88 79 GLY A C 1
ATOM 629 O O . GLY A 1 79 ? -10.788 8.193 15.876 1.00 71.88 79 GLY A O 1
ATOM 630 N N . GLY A 1 80 ? -8.539 8.188 15.616 1.00 78.62 80 GLY A N 1
ATOM 631 C CA . GLY A 1 80 ? -8.464 8.857 14.322 1.00 78.62 80 GLY A CA 1
ATOM 632 C C . GLY A 1 80 ? -8.715 7.933 13.130 1.00 78.62 80 GLY A C 1
ATOM 633 O O . GLY A 1 80 ? -9.061 6.757 13.270 1.00 78.62 80 GLY A O 1
ATOM 634 N N . SER A 1 81 ? -8.538 8.484 11.933 1.00 83.56 81 SER A N 1
ATOM 635 C CA . SER A 1 81 ? -8.776 7.788 10.669 1.00 83.56 81 SER A CA 1
ATOM 636 C C . SER A 1 81 ? -7.571 7.909 9.742 1.00 83.56 81 SER A C 1
ATOM 638 O O . SER A 1 81 ? -6.940 8.960 9.640 1.00 83.56 81 SER A O 1
ATOM 640 N N . ASN A 1 82 ? -7.240 6.814 9.073 1.00 88.94 82 ASN A N 1
ATOM 641 C CA . ASN A 1 82 ? -6.136 6.687 8.139 1.00 88.94 82 ASN A CA 1
ATOM 642 C C . ASN A 1 82 ? -6.444 5.583 7.114 1.00 88.94 82 ASN A C 1
ATOM 644 O O . ASN A 1 82 ? -7.424 4.844 7.234 1.00 88.94 82 ASN A O 1
ATOM 648 N N . ARG A 1 83 ? -5.588 5.445 6.103 1.00 91.06 83 ARG A N 1
ATOM 649 C CA . ARG A 1 83 ? -5.661 4.345 5.141 1.00 91.06 83 ARG A CA 1
ATOM 650 C C . ARG A 1 83 ? -5.274 3.047 5.847 1.00 91.06 83 ARG A C 1
ATOM 652 O O . ARG A 1 83 ? -4.129 2.864 6.245 1.00 91.06 83 ARG A O 1
ATOM 659 N N . PHE A 1 84 ? -6.236 2.145 5.985 1.00 92.06 84 PHE A N 1
ATOM 660 C CA . PHE A 1 84 ? -6.089 0.836 6.615 1.00 92.06 84 PHE A CA 1
ATOM 661 C C . PHE A 1 84 ? -5.448 -0.180 5.669 1.00 92.06 84 PHE A C 1
ATOM 663 O O . PHE A 1 84 ? -4.528 -0.903 6.055 1.00 92.06 84 PHE A O 1
ATOM 670 N N . ALA A 1 85 ? -5.904 -0.211 4.418 1.00 93.94 85 ALA A N 1
ATOM 671 C CA . ALA A 1 85 ? -5.439 -1.156 3.414 1.00 93.94 85 ALA A CA 1
ATOM 672 C C . ALA A 1 85 ? -5.414 -0.532 2.018 1.00 93.94 85 ALA A C 1
ATOM 674 O O . ALA A 1 85 ? -6.167 0.397 1.717 1.00 93.94 85 ALA A O 1
ATOM 675 N N . THR A 1 86 ? -4.565 -1.092 1.165 1.00 95.12 86 THR A N 1
ATOM 676 C CA . THR A 1 86 ? -4.474 -0.740 -0.250 1.00 95.12 86 THR A CA 1
ATOM 677 C C . THR A 1 86 ? -4.780 -1.973 -1.082 1.00 95.12 86 THR A C 1
ATOM 679 O O . THR A 1 86 ? -4.187 -3.036 -0.884 1.00 95.12 86 THR A O 1
ATOM 682 N N . VAL A 1 87 ? -5.703 -1.815 -2.028 1.00 95.25 87 VAL A N 1
ATOM 683 C CA . VAL A 1 87 ? -5.968 -2.789 -3.086 1.00 95.25 87 VAL A CA 1
ATOM 684 C C . VAL A 1 87 ? -5.419 -2.224 -4.389 1.00 95.25 87 VAL A C 1
ATOM 686 O O . VAL A 1 87 ? -5.838 -1.159 -4.838 1.00 95.25 87 VAL A O 1
ATOM 689 N N . LEU A 1 88 ? -4.478 -2.941 -4.992 1.00 95.88 88 LEU A N 1
ATOM 690 C CA . LEU A 1 88 ? -3.888 -2.619 -6.283 1.00 95.88 88 LEU A CA 1
ATOM 691 C C . LEU A 1 88 ? -4.353 -3.645 -7.315 1.00 95.88 88 LEU A C 1
ATOM 693 O O . LEU A 1 88 ? -4.030 -4.826 -7.209 1.00 95.88 88 LEU A O 1
ATOM 697 N N . LEU A 1 89 ? -5.092 -3.189 -8.319 1.00 96.06 89 LEU A N 1
ATOM 698 C CA . LEU A 1 89 ? -5.564 -3.996 -9.439 1.00 96.06 89 LEU A CA 1
ATOM 699 C C . LEU A 1 89 ? -4.622 -3.818 -10.627 1.00 96.06 89 LEU A C 1
ATOM 701 O O . LEU A 1 89 ? -4.367 -2.688 -11.045 1.00 96.06 89 LEU A O 1
ATOM 705 N N . TYR A 1 90 ? -4.138 -4.913 -11.206 1.00 97.12 90 TYR A N 1
ATOM 706 C CA . TYR A 1 90 ? -3.378 -4.868 -12.451 1.00 97.12 90 TYR A CA 1
ATOM 707 C C . TYR A 1 90 ? -4.326 -4.978 -13.648 1.00 97.12 90 TYR A C 1
ATOM 709 O O . TYR A 1 90 ? -5.052 -5.957 -13.816 1.00 97.12 90 TYR A O 1
ATOM 717 N N . LEU A 1 91 ? -4.322 -3.947 -14.490 1.00 96.56 91 LEU A N 1
ATOM 718 C CA . LEU A 1 91 ? -5.218 -3.805 -15.642 1.00 96.56 91 LEU A CA 1
ATOM 719 C C . LEU A 1 91 ? -4.519 -4.111 -16.975 1.00 96.56 91 LEU A C 1
ATOM 721 O O . LEU A 1 91 ? -5.112 -3.943 -18.038 1.00 96.56 91 LEU A O 1
ATOM 725 N N . SER A 1 92 ? -3.259 -4.539 -16.930 1.00 96.31 92 SER A N 1
ATOM 726 C CA . SER A 1 92 ? -2.516 -5.038 -18.083 1.00 96.31 92 SER A CA 1
ATOM 727 C C . SER A 1 92 ? -1.420 -6.003 -17.642 1.00 96.31 92 SER A C 1
ATOM 729 O O . SER A 1 92 ? -0.899 -5.901 -16.528 1.00 96.31 92 SER A O 1
ATOM 731 N N . ASP A 1 93 ? -1.032 -6.902 -18.543 1.00 97.75 93 ASP A N 1
ATOM 732 C CA . ASP A 1 93 ? 0.249 -7.595 -18.441 1.00 97.75 93 ASP A CA 1
ATOM 733 C C . ASP A 1 93 ? 1.393 -6.624 -18.757 1.00 97.75 93 ASP A C 1
ATOM 735 O O . ASP A 1 93 ? 1.233 -5.682 -19.540 1.00 97.75 93 ASP A O 1
ATOM 739 N N . VAL A 1 94 ? 2.561 -6.862 -18.160 1.00 96.94 94 VAL A N 1
ATOM 740 C CA . VAL A 1 94 ? 3.791 -6.111 -18.449 1.00 96.94 94 VAL A CA 1
ATOM 741 C C . VAL A 1 94 ? 4.855 -7.074 -18.956 1.00 96.94 94 VAL A C 1
ATOM 743 O O . VAL A 1 94 ? 5.121 -8.100 -18.322 1.00 96.94 94 VAL A O 1
ATOM 746 N N . ALA A 1 95 ? 5.469 -6.741 -20.094 1.00 96.62 95 ALA A N 1
ATOM 747 C CA . ALA A 1 95 ? 6.476 -7.588 -20.726 1.00 96.62 95 ALA A CA 1
ATOM 748 C C . ALA A 1 95 ? 7.698 -7.756 -19.806 1.00 96.62 95 ALA A C 1
ATOM 750 O O . ALA A 1 95 ? 7.967 -8.871 -19.339 1.00 96.62 95 ALA A O 1
ATOM 751 N N . GLU A 1 96 ? 8.350 -6.647 -19.437 1.00 95.62 96 GLU A N 1
ATOM 752 C CA . GLU A 1 96 ? 9.487 -6.639 -18.511 1.00 95.62 96 GLU A CA 1
ATOM 753 C C . GLU A 1 96 ? 9.444 -5.441 -17.545 1.00 95.62 96 GLU A C 1
ATOM 755 O O . GLU A 1 96 ? 9.152 -4.306 -17.934 1.00 95.62 96 GLU A O 1
ATOM 760 N N . GLY A 1 97 ? 9.770 -5.692 -16.274 1.00 95.50 97 GLY A N 1
ATOM 761 C CA . GLY A 1 97 ? 9.716 -4.706 -15.197 1.00 95.50 97 GLY A CA 1
ATOM 762 C C . GLY A 1 97 ? 8.298 -4.453 -14.676 1.00 95.50 97 GLY A C 1
ATOM 763 O O . GLY A 1 97 ? 7.386 -5.269 -14.838 1.00 95.50 97 GLY A O 1
ATOM 764 N N . GLY A 1 98 ? 8.100 -3.289 -14.054 1.00 95.56 98 GLY A N 1
ATOM 765 C CA . GLY A 1 98 ? 6.789 -2.842 -13.574 1.00 95.56 98 GLY A CA 1
ATOM 766 C C . GLY A 1 98 ? 6.281 -3.498 -12.298 1.00 95.56 98 GLY A C 1
ATOM 767 O O . GLY A 1 98 ? 5.133 -3.253 -11.916 1.00 95.56 98 GLY A O 1
ATOM 768 N N . GLU A 1 99 ? 7.091 -4.316 -11.634 1.00 96.56 99 GLU A N 1
ATOM 769 C CA . GLU A 1 99 ? 6.719 -5.002 -10.405 1.00 96.56 99 GLU A CA 1
ATOM 770 C C . GLU A 1 99 ? 6.313 -4.020 -9.298 1.00 96.56 99 GLU A C 1
ATOM 772 O O . GLU A 1 99 ? 6.787 -2.884 -9.229 1.00 96.56 99 GLU A O 1
ATOM 777 N N . THR A 1 100 ? 5.419 -4.454 -8.412 1.00 95.88 100 THR A N 1
ATOM 778 C CA . THR A 1 100 ? 5.194 -3.761 -7.139 1.00 95.88 100 THR A CA 1
ATOM 779 C C . THR A 1 100 ? 6.135 -4.365 -6.104 1.00 95.88 100 THR A C 1
ATOM 781 O O . THR A 1 100 ? 5.987 -5.533 -5.747 1.00 95.88 100 THR A O 1
ATOM 784 N N . VAL A 1 101 ? 7.125 -3.592 -5.656 1.00 94.56 101 VAL A N 1
ATOM 785 C CA . VAL A 1 101 ? 8.182 -4.048 -4.740 1.00 94.56 101 VAL A CA 1
ATOM 786 C C . VAL A 1 101 ? 7.864 -3.670 -3.299 1.00 94.56 101 VAL A C 1
ATOM 788 O O . VAL A 1 101 ? 7.422 -2.553 -3.054 1.00 94.56 101 VAL A O 1
ATOM 791 N N . PHE A 1 102 ? 8.154 -4.562 -2.351 1.00 94.25 102 PHE A N 1
ATOM 792 C CA . PHE A 1 102 ? 8.053 -4.352 -0.904 1.00 94.25 102 PHE A CA 1
ATOM 793 C C . PHE A 1 102 ? 9.433 -4.509 -0.250 1.00 94.25 102 PHE A C 1
ATOM 795 O O . PHE A 1 102 ? 9.783 -5.595 0.224 1.00 94.25 102 PHE A O 1
ATOM 802 N N . PRO A 1 103 ? 10.259 -3.445 -0.197 1.00 89.69 103 PRO A N 1
ATOM 803 C CA . PRO A 1 103 ? 11.651 -3.563 0.241 1.00 89.69 103 PRO A CA 1
ATOM 804 C C . PRO A 1 103 ? 11.833 -3.990 1.703 1.00 89.69 103 PRO A C 1
ATOM 806 O O . PRO A 1 103 ? 12.925 -4.414 2.076 1.00 89.69 103 PRO A O 1
ATOM 809 N N . ARG A 1 104 ? 10.789 -3.839 2.531 1.00 90.69 104 ARG A N 1
ATOM 810 C CA . ARG A 1 104 ? 10.782 -4.161 3.968 1.00 90.69 104 ARG A CA 1
ATOM 811 C C . ARG A 1 104 ? 9.935 -5.395 4.313 1.00 90.69 104 ARG A C 1
ATOM 813 O O . ARG A 1 104 ? 9.706 -5.656 5.495 1.00 90.69 104 ARG A O 1
ATOM 820 N N . ALA A 1 105 ? 9.462 -6.150 3.318 1.00 90.25 105 ALA A N 1
ATOM 821 C CA . ALA A 1 105 ? 8.714 -7.380 3.563 1.00 90.25 105 ALA A CA 1
ATOM 822 C C . ALA A 1 105 ? 9.590 -8.422 4.279 1.00 90.25 105 ALA A C 1
ATOM 824 O O . ALA A 1 105 ? 10.661 -8.798 3.802 1.00 90.25 105 ALA A O 1
ATOM 825 N N . LYS A 1 106 ? 9.124 -8.901 5.437 1.00 83.62 106 LYS A N 1
ATOM 826 C CA . LYS A 1 106 ? 9.819 -9.923 6.234 1.00 83.62 106 LYS A CA 1
ATOM 827 C C . LYS A 1 106 ? 9.669 -11.300 5.592 1.00 83.62 106 LYS A C 1
ATOM 829 O O . LYS A 1 106 ? 8.655 -11.581 4.965 1.00 83.62 106 LYS A O 1
ATOM 834 N N . GLY A 1 107 ? 10.658 -12.171 5.779 1.00 73.88 107 GLY A N 1
ATOM 835 C CA . GLY A 1 107 ? 10.622 -13.540 5.241 1.00 73.88 107 GLY A CA 1
ATOM 836 C C . GLY A 1 107 ? 10.932 -13.645 3.743 1.00 73.88 107 GLY A C 1
ATOM 837 O O . GLY A 1 107 ? 11.049 -14.752 3.236 1.00 73.88 107 GLY A O 1
ATOM 838 N N . PHE A 1 108 ? 11.138 -12.508 3.073 1.00 67.94 108 PHE A N 1
ATOM 839 C CA . PHE A 1 108 ? 11.662 -12.400 1.706 1.00 67.94 108 PHE A CA 1
ATOM 840 C C . PHE A 1 108 ? 13.058 -11.765 1.677 1.00 67.94 108 PHE A C 1
ATOM 842 O O . PHE A 1 108 ? 13.562 -11.392 0.620 1.00 67.94 108 PHE A O 1
ATOM 849 N N . ASP A 1 109 ? 13.698 -11.661 2.846 1.00 58.12 109 ASP A N 1
ATOM 850 C CA . ASP A 1 109 ? 15.132 -11.410 2.964 1.00 58.12 109 ASP A CA 1
ATOM 851 C C . ASP A 1 109 ? 15.901 -12.691 2.613 1.00 58.12 109 ASP A C 1
ATOM 853 O O . ASP A 1 109 ? 16.654 -13.233 3.422 1.00 58.12 109 ASP A O 1
ATOM 857 N N . ASP A 1 110 ? 15.718 -13.183 1.388 1.00 49.28 110 ASP A N 1
ATOM 858 C CA . ASP A 1 110 ? 16.682 -14.104 0.812 1.00 49.28 110 ASP A CA 1
ATOM 859 C C . ASP A 1 110 ? 17.850 -13.253 0.296 1.00 49.28 110 ASP A C 1
ATOM 861 O O . ASP A 1 110 ? 17.799 -12.605 -0.743 1.00 49.28 110 ASP A O 1
ATOM 865 N N . GLN A 1 111 ? 18.882 -13.194 1.135 1.00 51.09 111 GLN A N 1
ATOM 866 C CA . GLN A 1 111 ? 20.253 -12.781 0.833 1.00 51.09 111 GLN A CA 1
ATOM 867 C C . GLN A 1 111 ? 20.444 -11.328 0.371 1.00 51.09 111 GLN A C 1
ATOM 869 O O . GLN A 1 111 ? 20.281 -10.988 -0.794 1.00 51.09 111 GLN A O 1
ATOM 874 N N . LYS A 1 112 ? 20.903 -10.479 1.311 1.00 45.78 112 LYS A N 1
ATOM 875 C CA . LYS A 1 112 ? 21.737 -9.274 1.089 1.00 45.78 112 LYS A CA 1
ATOM 876 C C . LYS A 1 112 ? 21.805 -8.843 -0.382 1.00 45.78 112 LYS A C 1
ATOM 878 O O . LYS A 1 112 ? 22.672 -9.362 -1.078 1.00 45.78 112 LYS A O 1
ATOM 883 N N . GLY A 1 113 ? 20.938 -7.907 -0.799 1.00 51.50 113 GLY A N 1
ATOM 884 C CA . GLY A 1 113 ? 20.889 -7.286 -2.133 1.00 51.50 113 GLY A CA 1
ATOM 885 C C . GLY A 1 113 ? 22.124 -7.596 -2.965 1.00 51.50 113 GLY A C 1
ATOM 886 O O . GLY A 1 113 ? 23.172 -6.961 -2.805 1.00 51.50 113 GLY A O 1
ATOM 887 N N . ASN A 1 114 ? 22.042 -8.683 -3.728 1.00 53.38 114 ASN A N 1
ATOM 888 C CA . ASN A 1 114 ? 23.232 -9.269 -4.299 1.00 53.38 114 ASN A CA 1
ATOM 889 C C . ASN A 1 114 ? 23.763 -8.247 -5.304 1.00 53.38 114 ASN A C 1
ATOM 891 O O . ASN A 1 114 ? 23.053 -7.881 -6.242 1.00 53.38 114 ASN A O 1
ATOM 895 N N . ARG A 1 115 ? 25.003 -7.764 -5.137 1.00 58.47 115 ARG A N 1
ATOM 896 C CA . ARG A 1 115 ? 25.681 -6.967 -6.180 1.00 58.47 115 ARG A CA 1
ATOM 897 C C . ARG A 1 115 ? 25.536 -7.635 -7.553 1.00 58.47 115 ARG A C 1
ATOM 899 O O . ARG A 1 115 ? 25.553 -6.931 -8.558 1.00 58.47 115 ARG A O 1
ATOM 906 N N . ASN A 1 116 ? 25.342 -8.954 -7.569 1.00 74.19 116 ASN A N 1
ATOM 907 C CA . ASN A 1 116 ? 25.070 -9.765 -8.742 1.00 74.19 116 ASN A CA 1
ATOM 908 C C . ASN A 1 116 ? 23.778 -9.392 -9.481 1.00 74.19 116 ASN A C 1
ATOM 910 O O . ASN A 1 116 ? 23.834 -9.371 -10.698 1.00 74.19 116 ASN A O 1
ATOM 914 N N . GLU A 1 117 ? 22.665 -9.032 -8.831 1.00 85.62 117 GLU A N 1
ATOM 915 C CA . GLU A 1 117 ? 21.415 -8.710 -9.553 1.00 85.62 117 GLU A CA 1
ATOM 916 C C . GLU A 1 117 ? 21.523 -7.393 -10.314 1.00 85.62 117 GLU A C 1
ATOM 918 O O . GLU A 1 117 ? 21.173 -7.295 -11.491 1.00 85.62 117 GLU A O 1
ATOM 923 N N . LEU A 1 118 ? 22.091 -6.374 -9.665 1.00 87.31 118 LEU A N 1
ATOM 924 C CA . LEU A 1 118 ? 22.339 -5.105 -10.336 1.00 87.31 118 LEU A CA 1
ATOM 925 C C . LEU A 1 118 ? 23.451 -5.234 -11.391 1.00 87.31 118 LEU A C 1
ATOM 927 O O . LEU A 1 118 ? 23.374 -4.623 -12.455 1.00 87.31 118 LEU A O 1
ATOM 931 N N . ALA A 1 119 ? 24.487 -6.038 -11.128 1.00 88.06 119 ALA A N 1
ATOM 932 C CA . ALA A 1 119 ? 25.520 -6.337 -12.119 1.00 88.06 119 ALA A CA 1
ATOM 933 C C . ALA A 1 119 ? 24.984 -7.159 -13.303 1.00 88.06 119 ALA A C 1
ATOM 935 O O . ALA A 1 119 ? 25.442 -6.949 -14.423 1.00 88.06 119 ALA A O 1
ATOM 936 N N . ALA A 1 120 ? 24.020 -8.053 -13.078 1.00 89.62 120 ALA A N 1
ATOM 937 C CA . ALA A 1 120 ? 23.334 -8.812 -14.117 1.00 89.62 120 ALA A CA 1
ATOM 938 C C . ALA A 1 120 ? 22.424 -7.895 -14.936 1.00 89.62 120 ALA A C 1
ATOM 940 O O . ALA A 1 120 ? 22.477 -7.922 -16.161 1.00 89.62 120 ALA A O 1
ATOM 941 N N . PHE A 1 121 ? 21.669 -7.002 -14.284 1.00 92.00 121 PHE A N 1
ATOM 942 C CA . PHE A 1 121 ? 20.883 -5.980 -14.977 1.00 92.00 121 PHE A CA 1
ATOM 943 C C . PHE A 1 121 ? 21.750 -5.126 -15.906 1.00 92.00 121 PHE A C 1
ATOM 945 O O . PHE A 1 121 ? 21.391 -4.930 -17.062 1.00 92.00 121 PHE A O 1
ATOM 952 N N . ARG A 1 122 ? 22.931 -4.695 -15.446 1.00 93.12 122 ARG A N 1
ATOM 953 C CA . ARG A 1 122 ? 23.885 -3.903 -16.246 1.00 93.12 122 ARG A CA 1
ATOM 954 C C . ARG A 1 122 ? 24.405 -4.599 -17.506 1.00 93.12 122 ARG A C 1
ATOM 956 O O . ARG A 1 122 ? 24.970 -3.925 -18.359 1.00 93.12 122 ARG A O 1
ATOM 963 N N . GLN A 1 123 ? 24.246 -5.916 -17.612 1.00 93.38 123 GLN A N 1
ATOM 964 C CA . GLN A 1 123 ? 24.608 -6.697 -18.798 1.00 93.38 123 GLN A CA 1
ATOM 965 C C . GLN A 1 123 ? 23.437 -6.859 -19.779 1.00 93.38 123 GLN A C 1
ATOM 967 O O . GLN A 1 123 ? 23.626 -7.382 -20.873 1.00 93.38 123 GLN A O 1
ATOM 972 N N . THR A 1 124 ? 22.233 -6.414 -19.411 1.00 93.81 124 THR A N 1
ATOM 973 C CA . THR A 1 124 ? 21.057 -6.440 -20.289 1.00 93.81 124 THR A CA 1
ATOM 974 C C . THR A 1 124 ? 21.006 -5.202 -21.192 1.00 93.81 124 THR A C 1
ATOM 976 O O . THR A 1 124 ? 21.514 -4.145 -20.803 1.00 93.81 124 THR A O 1
ATOM 979 N N . PRO A 1 125 ? 20.334 -5.269 -22.358 1.00 94.75 125 PRO A N 1
ATOM 980 C CA . PRO A 1 125 ? 20.085 -4.090 -23.191 1.00 94.75 125 PRO A CA 1
ATOM 981 C C . PRO A 1 125 ? 19.322 -2.983 -22.448 1.00 94.75 125 PRO A C 1
ATOM 983 O O . PRO A 1 125 ? 19.577 -1.803 -22.663 1.00 94.75 125 PRO A O 1
ATOM 986 N N . HIS A 1 126 ? 18.444 -3.350 -21.509 1.00 95.50 126 HIS A N 1
ATOM 987 C CA . HIS A 1 126 ? 17.659 -2.408 -20.708 1.00 95.50 126 HIS A CA 1
ATOM 988 C C . HIS A 1 126 ? 18.503 -1.543 -19.760 1.00 95.50 126 HIS A C 1
ATOM 990 O O . HIS A 1 126 ? 18.025 -0.509 -19.294 1.00 95.50 126 HIS A O 1
ATOM 996 N N . ALA A 1 127 ? 19.772 -1.889 -19.514 1.00 93.94 127 ALA A N 1
ATOM 997 C CA . ALA A 1 127 ? 20.677 -1.060 -18.722 1.00 93.94 127 ALA A CA 1
ATOM 998 C C . ALA A 1 127 ? 20.858 0.351 -19.306 1.00 93.94 127 ALA A C 1
ATOM 1000 O O . ALA A 1 127 ? 21.042 1.304 -18.550 1.00 93.94 127 ALA A O 1
ATOM 1001 N N . SER A 1 128 ? 20.774 0.508 -20.634 1.00 94.50 128 SER A N 1
ATOM 1002 C CA . SER A 1 128 ? 20.910 1.814 -21.288 1.00 94.50 128 SER A CA 1
ATOM 1003 C C . SER A 1 128 ? 19.709 2.739 -21.079 1.00 94.50 128 SER A C 1
ATOM 1005 O O . SER A 1 128 ? 19.807 3.919 -21.408 1.00 94.50 128 SER A O 1
ATOM 1007 N N . LEU A 1 129 ? 18.591 2.238 -20.534 1.00 93.69 129 LEU A N 1
ATOM 1008 C CA . LEU A 1 129 ? 17.417 3.056 -20.206 1.00 93.69 129 LEU A CA 1
ATOM 1009 C C . LEU A 1 129 ? 17.682 4.025 -19.046 1.00 93.69 129 LEU A C 1
ATOM 1011 O O . LEU A 1 129 ? 16.976 5.023 -18.911 1.00 93.69 129 LEU A O 1
ATOM 1015 N N . PHE A 1 130 ? 18.692 3.756 -18.212 1.00 93.00 130 PHE A N 1
ATOM 1016 C CA . PHE A 1 130 ? 18.965 4.541 -17.012 1.00 93.00 130 PHE A CA 1
ATOM 1017 C C . PHE A 1 130 ? 20.407 5.031 -16.967 1.00 93.00 130 PHE A C 1
ATOM 1019 O O . PHE A 1 130 ? 21.353 4.352 -17.369 1.00 93.00 130 PHE A O 1
ATOM 1026 N N . ARG A 1 131 ? 20.606 6.217 -16.384 1.00 92.56 131 ARG A N 1
ATOM 1027 C CA . ARG A 1 131 ? 21.951 6.690 -16.053 1.00 92.56 131 ARG A CA 1
ATOM 1028 C C . ARG A 1 131 ? 22.546 5.782 -14.972 1.00 92.56 131 ARG A C 1
ATOM 1030 O O . ARG A 1 131 ? 21.909 5.535 -13.950 1.00 92.56 131 ARG A O 1
ATOM 1037 N N . ARG A 1 132 ? 23.791 5.338 -15.150 1.00 90.56 132 ARG A N 1
ATOM 1038 C CA . ARG A 1 132 ? 24.507 4.548 -14.136 1.00 90.56 132 ARG A CA 1
ATOM 1039 C C . ARG A 1 132 ? 24.597 5.309 -12.807 1.00 90.56 132 ARG A C 1
ATOM 1041 O O . ARG A 1 132 ? 25.000 6.471 -12.786 1.00 90.56 132 ARG A O 1
ATOM 1048 N N . GLY A 1 133 ? 24.249 4.641 -11.712 1.00 87.00 133 GLY A N 1
ATOM 1049 C CA . GLY A 1 133 ? 24.179 5.202 -10.362 1.00 87.00 133 GLY A CA 1
ATOM 1050 C C . GLY A 1 133 ? 22.905 6.002 -10.076 1.00 87.00 133 GLY A C 1
ATOM 1051 O O . GLY A 1 133 ? 22.809 6.601 -9.009 1.00 87.00 133 GLY A O 1
ATOM 1052 N N . SER A 1 134 ? 21.945 6.036 -11.006 1.00 88.69 134 SER A N 1
ATOM 1053 C CA . SER A 1 134 ? 20.638 6.653 -10.771 1.00 88.69 134 SER A CA 1
ATOM 1054 C C . SER A 1 134 ? 19.815 5.878 -9.739 1.00 88.69 134 SER A C 1
ATOM 1056 O O . SER A 1 134 ? 20.064 4.699 -9.449 1.00 88.69 134 SER A O 1
ATOM 1058 N N . TRP A 1 135 ? 18.817 6.556 -9.172 1.00 86.12 135 TRP A N 1
ATOM 1059 C CA . TRP A 1 135 ? 17.888 5.919 -8.248 1.00 86.12 135 TRP A CA 1
ATOM 1060 C C . TRP A 1 135 ? 16.996 4.913 -8.986 1.00 86.12 135 TRP A C 1
ATOM 1062 O O . TRP A 1 135 ? 16.696 3.873 -8.410 1.00 86.12 135 TRP A O 1
ATOM 1072 N N . GLU A 1 136 ? 16.653 5.155 -10.259 1.00 89.19 136 GLU A N 1
ATOM 1073 C CA . GLU A 1 136 ? 15.897 4.216 -11.093 1.00 89.19 136 GLU A CA 1
ATOM 1074 C C . GLU A 1 136 ? 16.672 2.907 -11.286 1.00 89.19 136 GLU A C 1
ATOM 1076 O O . GLU A 1 136 ? 16.138 1.832 -11.023 1.00 89.19 136 GLU A O 1
ATOM 1081 N N . GLU A 1 137 ? 17.960 2.985 -11.654 1.00 90.12 137 GLU A N 1
ATOM 1082 C CA . GLU A 1 137 ? 18.831 1.804 -11.764 1.00 90.12 137 GLU A CA 1
ATOM 1083 C C . GLU A 1 137 ? 18.912 1.059 -10.417 1.00 90.12 137 GLU A C 1
ATOM 1085 O O . GLU A 1 137 ? 18.798 -0.168 -10.354 1.00 90.12 137 GLU A O 1
ATOM 1090 N N . SER A 1 138 ? 19.081 1.799 -9.320 1.00 88.00 138 SER A N 1
ATOM 1091 C CA . SER A 1 138 ? 19.137 1.214 -7.976 1.00 88.00 138 SER A CA 1
ATOM 1092 C C . SER A 1 138 ? 17.813 0.550 -7.579 1.00 88.00 138 SER A C 1
ATOM 1094 O O . SER A 1 138 ? 17.822 -0.475 -6.893 1.00 88.00 138 SER A O 1
ATOM 1096 N N . LEU A 1 139 ? 16.679 1.102 -8.020 1.00 88.19 139 LEU A N 1
ATOM 1097 C CA . LEU A 1 139 ? 15.355 0.534 -7.803 1.00 88.19 139 LEU A CA 1
ATOM 1098 C C . LEU A 1 139 ? 15.188 -0.779 -8.569 1.00 88.19 139 LEU A C 1
ATOM 1100 O O . LEU A 1 139 ? 14.718 -1.736 -7.966 1.00 88.19 139 LEU A O 1
ATOM 1104 N N . VAL A 1 140 ? 15.663 -0.892 -9.818 1.00 91.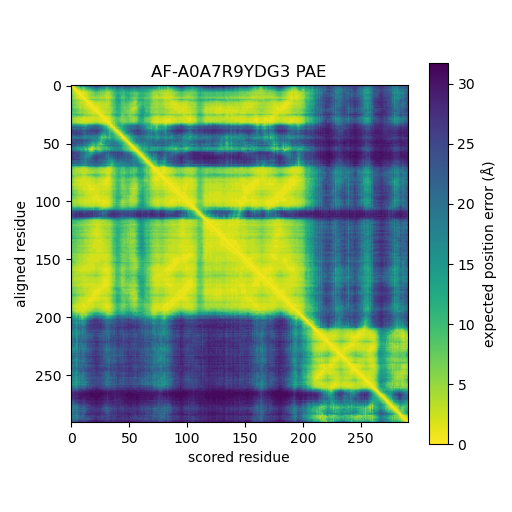25 140 VAL A N 1
ATOM 1105 C CA . VAL A 1 140 ? 15.686 -2.186 -10.538 1.00 91.25 140 VAL A CA 1
ATOM 1106 C C . VAL A 1 140 ? 16.422 -3.254 -9.723 1.00 91.25 140 VAL A C 1
ATOM 1108 O O . VAL A 1 140 ? 15.934 -4.374 -9.578 1.00 91.25 140 VAL A O 1
ATOM 1111 N N . GLY A 1 141 ? 17.567 -2.901 -9.132 1.00 88.62 141 GLY A N 1
ATOM 1112 C CA . GLY A 1 141 ? 18.304 -3.802 -8.243 1.00 88.62 141 GLY A CA 1
ATOM 1113 C C . GLY A 1 141 ? 17.486 -4.248 -7.025 1.00 88.62 141 GLY A C 1
ATOM 1114 O O . GLY A 1 141 ? 17.509 -5.426 -6.669 1.00 88.62 141 GLY A O 1
ATOM 1115 N N . GLN A 1 142 ? 16.727 -3.341 -6.403 1.00 86.19 142 GLN A N 1
ATOM 1116 C CA . GLN A 1 142 ? 15.817 -3.688 -5.302 1.00 86.19 142 GLN A CA 1
ATOM 1117 C C . GLN A 1 142 ? 14.690 -4.609 -5.771 1.00 86.19 142 GLN A C 1
ATOM 1119 O O . GLN A 1 142 ? 14.421 -5.614 -5.125 1.00 86.19 142 GLN A O 1
ATOM 1124 N N . CYS A 1 143 ? 14.082 -4.314 -6.914 1.00 90.50 143 CYS A N 1
ATOM 1125 C CA . CYS A 1 143 ? 13.002 -5.103 -7.499 1.00 90.50 143 CYS A CA 1
ATOM 1126 C C . CYS A 1 143 ? 13.405 -6.545 -7.802 1.00 90.50 143 CYS A C 1
ATOM 1128 O O . CYS A 1 143 ? 12.621 -7.461 -7.593 1.00 90.50 143 CYS A O 1
ATOM 1130 N N . ARG A 1 144 ? 14.651 -6.759 -8.234 1.00 88.75 144 ARG A N 1
ATOM 1131 C CA . ARG A 1 144 ? 15.188 -8.097 -8.519 1.00 88.75 144 ARG A CA 1
ATOM 1132 C C . ARG A 1 144 ? 15.660 -8.861 -7.279 1.00 88.75 144 ARG A C 1
ATOM 1134 O O . ARG A 1 144 ? 15.937 -10.048 -7.379 1.00 88.75 144 ARG A O 1
ATOM 1141 N N . SER A 1 145 ? 15.781 -8.201 -6.125 1.00 85.50 145 SER A N 1
ATOM 1142 C CA . SER A 1 145 ? 16.368 -8.793 -4.908 1.00 85.50 145 SER A CA 1
ATOM 1143 C C . SER A 1 145 ? 15.466 -8.760 -3.673 1.00 85.50 145 SER A C 1
ATOM 1145 O O . SER A 1 145 ? 15.879 -9.200 -2.602 1.00 85.50 145 SER A O 1
ATOM 1147 N N . LYS A 1 146 ? 14.255 -8.214 -3.789 1.00 88.62 146 LYS A N 1
ATOM 1148 C CA . LYS A 1 146 ? 13.254 -8.119 -2.719 1.00 88.62 146 LYS A CA 1
ATOM 1149 C C . LYS A 1 146 ? 11.941 -8.729 -3.186 1.00 88.62 146 LYS A C 1
ATOM 1151 O O . LYS A 1 146 ? 11.798 -9.079 -4.354 1.00 88.62 146 LYS A O 1
ATOM 1156 N N . LEU A 1 147 ? 10.967 -8.830 -2.277 1.00 92.38 147 LEU A N 1
ATOM 1157 C CA . LEU A 1 147 ? 9.608 -9.201 -2.660 1.00 92.38 147 LEU A CA 1
ATOM 1158 C C . LEU A 1 147 ? 9.101 -8.210 -3.709 1.00 92.38 147 LEU A C 1
ATOM 1160 O O . LEU A 1 147 ? 8.917 -7.032 -3.406 1.00 92.38 147 LEU A O 1
ATOM 1164 N N . ALA A 1 148 ? 8.877 -8.693 -4.924 1.00 93.31 148 ALA A N 1
ATOM 1165 C CA . ALA A 1 148 ? 8.368 -7.904 -6.027 1.00 93.31 148 ALA A CA 1
ATOM 1166 C C . ALA A 1 148 ? 7.338 -8.726 -6.800 1.00 93.31 148 ALA A C 1
ATOM 1168 O O . ALA A 1 148 ? 7.598 -9.860 -7.201 1.00 93.31 148 ALA A O 1
ATOM 1169 N N . LEU A 1 149 ? 6.146 -8.162 -6.971 1.00 95.12 149 LEU A N 1
ATOM 1170 C CA . LEU A 1 149 ? 5.029 -8.829 -7.630 1.00 95.12 149 LEU A CA 1
ATOM 1171 C C . LEU A 1 149 ? 4.905 -8.322 -9.062 1.00 95.12 149 LEU A C 1
ATOM 1173 O O . LEU A 1 149 ? 4.684 -7.129 -9.280 1.00 95.12 149 LEU A O 1
ATOM 1177 N N . LYS A 1 150 ? 5.059 -9.227 -10.033 1.00 96.06 150 LYS A N 1
ATOM 1178 C CA . LYS A 1 150 ? 4.922 -8.899 -11.454 1.00 96.06 150 LYS A CA 1
ATOM 1179 C C . LYS A 1 150 ? 3.456 -8.596 -11.793 1.00 96.06 150 LYS A C 1
ATOM 1181 O O . LYS A 1 150 ? 2.601 -9.397 -11.425 1.00 96.06 150 LYS A O 1
ATOM 1186 N N . PRO A 1 151 ? 3.154 -7.503 -12.518 1.00 96.88 151 PRO A N 1
ATOM 1187 C CA . PRO A 1 151 ? 1.792 -7.208 -12.940 1.00 96.88 151 PRO A CA 1
ATOM 1188 C C . PRO A 1 151 ? 1.291 -8.252 -13.932 1.00 96.88 151 PRO A C 1
ATOM 1190 O O . PRO A 1 151 ? 1.959 -8.534 -14.932 1.00 96.88 151 PRO A O 1
ATOM 1193 N N . LYS A 1 152 ? 0.102 -8.783 -13.662 1.00 97.25 152 LYS A N 1
ATOM 1194 C CA . LYS A 1 152 ? -0.629 -9.681 -14.552 1.00 97.25 152 LYS A CA 1
ATOM 1195 C C . LYS A 1 152 ? -2.075 -9.241 -14.634 1.00 97.25 152 LYS A C 1
ATOM 1197 O O . LYS A 1 152 ? -2.681 -8.932 -13.609 1.00 97.25 152 LYS A O 1
ATOM 1202 N N . LEU A 1 153 ? -2.621 -9.208 -15.841 1.00 97.75 153 LEU A N 1
ATOM 1203 C CA . LEU A 1 153 ? -3.976 -8.735 -16.085 1.00 97.75 153 LEU A CA 1
ATOM 1204 C C . LEU A 1 153 ? -4.993 -9.472 -15.198 1.00 97.75 153 LEU A C 1
ATOM 1206 O O . LEU A 1 153 ? -5.095 -10.696 -15.228 1.00 97.75 153 LEU A O 1
ATOM 1210 N N . GLY A 1 154 ? -5.773 -8.703 -14.437 1.00 95.94 154 GLY A N 1
ATOM 1211 C CA . GLY A 1 154 ? -6.848 -9.212 -13.586 1.00 95.94 154 GLY A CA 1
ATOM 1212 C C . GLY A 1 154 ? -6.410 -9.664 -12.192 1.00 95.94 154 GLY A C 1
ATOM 1213 O O . GLY A 1 154 ? -7.275 -9.945 -11.363 1.00 95.94 154 GLY A O 1
ATOM 1214 N N . GLU A 1 155 ? -5.108 -9.702 -11.891 1.00 97.38 155 GLU A N 1
ATOM 1215 C CA . GLU A 1 155 ? -4.638 -9.966 -10.531 1.00 97.38 155 GLU A CA 1
ATOM 1216 C C . GLU A 1 155 ? -4.813 -8.734 -9.629 1.00 97.38 155 GLU A C 1
ATOM 1218 O O . GLU A 1 155 ? -4.687 -7.579 -10.054 1.00 97.38 155 GLU A O 1
ATOM 1223 N N . ALA A 1 156 ? -5.097 -9.003 -8.355 1.00 96.44 156 ALA A N 1
ATOM 1224 C CA . ALA A 1 156 ? -5.269 -8.002 -7.317 1.00 96.44 156 ALA A CA 1
ATOM 1225 C C . ALA A 1 156 ? -4.286 -8.262 -6.176 1.00 96.44 156 ALA A C 1
ATOM 1227 O O . ALA A 1 156 ? -4.169 -9.381 -5.676 1.00 96.44 156 ALA A O 1
ATOM 1228 N N . LEU A 1 157 ? -3.619 -7.206 -5.733 1.00 96.31 157 LEU A N 1
ATOM 1229 C CA . LEU A 1 157 ? -2.744 -7.208 -4.575 1.00 96.31 157 LEU A CA 1
ATOM 1230 C C . LEU A 1 157 ? -3.424 -6.445 -3.439 1.00 96.31 157 LEU A C 1
ATOM 1232 O O . LEU A 1 157 ? -3.733 -5.266 -3.583 1.00 96.31 157 LEU A O 1
ATOM 1236 N N . LEU A 1 158 ? -3.622 -7.115 -2.307 1.00 95.88 158 LEU A N 1
ATOM 1237 C CA . LEU A 1 158 ? -4.095 -6.512 -1.064 1.00 95.88 158 LEU A CA 1
ATOM 1238 C C . LEU A 1 158 ? -2.955 -6.505 -0.048 1.00 95.88 158 LEU A C 1
ATOM 1240 O O . LEU A 1 158 ? -2.376 -7.553 0.240 1.00 95.88 158 LEU A O 1
ATOM 1244 N N . PHE A 1 159 ? -2.679 -5.344 0.536 1.00 95.62 159 PHE A N 1
ATOM 1245 C CA . PHE A 1 159 ? -1.789 -5.221 1.687 1.00 95.62 159 PHE A CA 1
ATOM 1246 C C . PHE A 1 159 ? -2.343 -4.223 2.703 1.00 95.62 159 PHE A C 1
ATOM 1248 O O . PHE A 1 159 ? -3.083 -3.298 2.361 1.00 95.62 159 PHE A O 1
ATOM 1255 N N . TYR A 1 160 ? -1.995 -4.436 3.971 1.00 95.12 160 TYR A N 1
ATOM 1256 C CA . TYR A 1 160 ? -2.408 -3.577 5.076 1.00 95.12 160 TYR A CA 1
ATOM 1257 C C . TYR A 1 160 ? -1.328 -2.535 5.354 1.00 95.12 160 TYR A C 1
ATOM 1259 O O . TYR A 1 160 ? -0.148 -2.862 5.444 1.00 95.12 160 TYR A O 1
ATOM 1267 N N . ASN A 1 161 ? -1.746 -1.284 5.512 1.00 93.69 161 ASN A N 1
ATOM 1268 C CA . ASN A 1 161 ? -0.874 -0.158 5.857 1.00 93.69 161 ASN A CA 1
ATOM 1269 C C . ASN A 1 161 ? -0.752 0.029 7.376 1.00 93.69 161 ASN A C 1
ATOM 1271 O O . ASN A 1 161 ? 0.109 0.768 7.860 1.00 93.69 161 ASN A O 1
ATOM 1275 N N . GLN A 1 162 ? -1.637 -0.629 8.123 1.00 88.50 162 GLN A N 1
ATOM 1276 C CA . GLN A 1 162 ? -1.847 -0.453 9.549 1.00 88.50 162 GLN A CA 1
ATOM 1277 C C . GLN A 1 162 ? -1.862 -1.815 10.253 1.00 88.50 162 GLN A C 1
ATOM 1279 O O . GLN A 1 162 ? -2.449 -2.782 9.764 1.00 88.50 162 GLN A O 1
ATOM 1284 N N . LYS A 1 163 ? -1.259 -1.877 11.439 1.00 84.69 163 LYS A N 1
ATOM 1285 C CA . LYS A 1 163 ? -1.355 -3.014 12.356 1.00 84.69 163 LYS A CA 1
ATOM 1286 C C . LYS A 1 163 ? -2.684 -2.990 13.128 1.00 84.69 163 LYS A C 1
ATOM 1288 O O . LYS A 1 163 ? -3.348 -1.951 13.202 1.00 84.69 163 LYS A O 1
ATOM 1293 N N . PRO A 1 164 ? -3.068 -4.102 13.783 1.00 83.25 164 PRO A N 1
ATOM 1294 C CA . PRO A 1 164 ? -4.291 -4.147 14.589 1.00 83.25 164 PRO A CA 1
ATOM 1295 C C . PRO A 1 164 ? -4.360 -3.115 15.728 1.00 83.25 164 PRO A C 1
ATOM 1297 O O . PRO A 1 164 ? -5.452 -2.826 16.202 1.00 83.25 164 PRO A O 1
ATOM 1300 N N . ASP A 1 165 ? -3.220 -2.576 16.168 1.00 77.00 165 ASP A N 1
ATOM 1301 C CA . ASP A 1 165 ? -3.115 -1.564 17.228 1.00 77.00 165 ASP A CA 1
ATOM 1302 C C . ASP A 1 165 ? -3.250 -0.112 16.729 1.00 77.00 165 ASP A C 1
ATOM 1304 O O . ASP A 1 165 ? -3.133 0.818 17.520 1.00 77.00 165 ASP A O 1
ATOM 1308 N N . GLY A 1 166 ? -3.469 0.107 15.428 1.00 81.62 166 GLY A N 1
ATOM 1309 C CA . GLY A 1 166 ? -3.552 1.458 14.867 1.00 81.62 166 GLY A CA 1
ATOM 1310 C C . GLY A 1 166 ? -2.234 2.021 14.342 1.00 81.62 166 GLY A C 1
ATOM 1311 O O . GLY A 1 166 ? -2.249 3.016 13.619 1.00 81.62 166 GLY A O 1
ATOM 1312 N N . SER A 1 167 ? -1.101 1.392 14.659 1.00 82.69 167 SER A N 1
ATOM 1313 C CA . SER A 1 167 ? 0.213 1.860 14.218 1.00 82.69 167 SER A CA 1
ATOM 1314 C C . SER A 1 167 ? 0.500 1.501 12.756 1.00 82.69 167 SER A C 1
ATOM 1316 O O . SER A 1 167 ? -0.029 0.525 12.221 1.00 82.69 167 SER A O 1
ATOM 1318 N N . ARG A 1 168 ? 1.378 2.274 12.104 1.00 88.62 168 ARG A N 1
ATOM 1319 C CA . ARG A 1 168 ? 1.876 1.985 10.749 1.00 88.62 168 ARG A CA 1
ATOM 1320 C C . ARG A 1 168 ? 2.512 0.592 10.684 1.00 88.62 168 ARG A C 1
ATOM 1322 O O . ARG A 1 168 ? 3.317 0.216 11.545 1.00 88.62 168 ARG A O 1
ATOM 1329 N N . ASP A 1 169 ? 2.214 -0.153 9.625 1.00 90.94 169 ASP A N 1
ATOM 1330 C CA . ASP A 1 169 ? 2.952 -1.367 9.286 1.00 90.94 169 ASP A CA 1
ATOM 1331 C C . ASP A 1 169 ? 4.180 -1.029 8.429 1.00 90.94 169 ASP A C 1
ATOM 1333 O O . ASP A 1 169 ? 4.066 -0.701 7.251 1.00 90.94 169 ASP A O 1
ATOM 1337 N N . ASP A 1 170 ? 5.380 -1.132 9.000 1.00 90.81 170 ASP A N 1
ATOM 1338 C CA . ASP A 1 170 ? 6.632 -0.843 8.286 1.00 90.81 170 ASP A CA 1
ATOM 1339 C C . ASP A 1 170 ? 6.901 -1.790 7.103 1.00 90.81 170 ASP A C 1
ATOM 1341 O O . ASP A 1 170 ? 7.671 -1.444 6.205 1.00 90.81 170 ASP A O 1
ATOM 1345 N N . SER A 1 171 ? 6.286 -2.978 7.086 1.00 92.50 171 SER A N 1
ATOM 1346 C CA . SER A 1 171 ? 6.414 -3.925 5.973 1.00 92.50 171 SER A CA 1
ATOM 1347 C C . SER A 1 171 ? 5.578 -3.531 4.749 1.00 92.50 171 SER A C 1
ATOM 1349 O O . SER A 1 171 ? 5.827 -4.051 3.663 1.00 92.50 171 SER A O 1
ATOM 1351 N N . SER A 1 172 ? 4.669 -2.557 4.897 1.00 94.00 172 SER A N 1
ATOM 1352 C CA . SER A 1 172 ? 3.853 -1.986 3.813 1.00 94.00 172 SER A CA 1
ATOM 1353 C C . SER A 1 172 ? 4.590 -0.964 2.939 1.00 94.00 172 SER A C 1
ATOM 1355 O O . SER A 1 172 ? 4.016 -0.453 1.975 1.00 94.00 172 SER A O 1
ATOM 1357 N N . LEU A 1 173 ? 5.860 -0.652 3.250 1.00 92.75 173 LEU A N 1
ATOM 1358 C CA . LEU A 1 173 ? 6.676 0.210 2.396 1.00 92.75 173 LEU A CA 1
ATOM 1359 C C . LEU A 1 173 ? 6.753 -0.418 1.005 1.00 92.75 173 LEU A C 1
ATOM 1361 O O . LEU A 1 173 ? 7.313 -1.507 0.859 1.00 92.75 173 LEU A O 1
ATOM 1365 N N . HIS A 1 174 ? 6.244 0.283 -0.003 1.00 93.88 174 HIS A N 1
ATOM 1366 C CA . HIS A 1 174 ? 6.096 -0.290 -1.331 1.00 93.88 174 HIS A CA 1
ATOM 1367 C C . HIS A 1 174 ? 6.393 0.720 -2.442 1.00 93.88 174 HIS A C 1
ATOM 1369 O O . HIS A 1 174 ? 6.180 1.921 -2.285 1.00 93.88 174 HIS A O 1
ATOM 1375 N N . GLY A 1 175 ? 6.914 0.225 -3.563 1.00 91.44 175 GLY A N 1
ATOM 1376 C CA . GLY A 1 175 ? 7.333 0.987 -4.745 1.00 91.44 175 GLY A CA 1
ATOM 1377 C C . GLY A 1 175 ? 6.793 0.366 -6.037 1.00 91.44 175 GLY A C 1
ATOM 1378 O O . GLY A 1 175 ? 6.374 -0.792 -6.024 1.00 91.44 175 GLY A O 1
ATOM 1379 N N . ALA A 1 176 ? 6.864 1.084 -7.164 1.00 92.50 176 ALA A N 1
ATOM 1380 C CA . ALA A 1 176 ? 6.781 0.440 -8.480 1.00 92.50 176 ALA A CA 1
ATOM 1381 C C . ALA A 1 176 ? 8.117 0.509 -9.190 1.00 92.50 176 ALA A C 1
ATOM 1383 O O . ALA A 1 176 ? 8.678 1.587 -9.409 1.00 92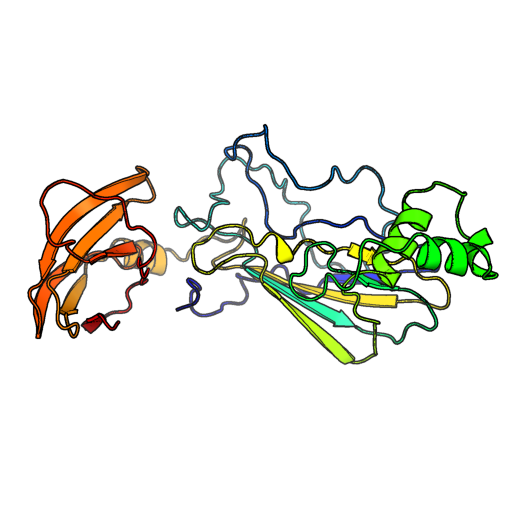.50 176 ALA A O 1
ATOM 1384 N N . CYS A 1 177 ? 8.564 -0.671 -9.584 1.00 94.69 177 CYS A N 1
ATOM 1385 C CA . CYS A 1 177 ? 9.748 -0.895 -10.375 1.00 94.69 177 CYS A CA 1
ATOM 1386 C C . CYS A 1 177 ? 9.612 -0.242 -11.749 1.00 94.69 177 CYS A C 1
ATOM 1388 O O . CYS A 1 177 ? 8.500 -0.187 -12.289 1.00 94.69 177 CYS A O 1
ATOM 1390 N N . PRO A 1 178 ? 10.725 0.225 -12.338 1.00 95.06 178 PRO A N 1
ATOM 1391 C CA . PRO A 1 178 ? 10.700 0.771 -13.681 1.00 95.06 178 PRO A CA 1
ATOM 1392 C C . PRO A 1 178 ? 10.138 -0.223 -14.696 1.00 95.06 178 PRO A C 1
ATOM 1394 O O . PRO A 1 178 ? 10.454 -1.414 -14.659 1.00 95.06 178 PRO A O 1
ATOM 1397 N N . ILE A 1 179 ? 9.320 0.274 -15.621 1.00 96.19 179 ILE A N 1
ATOM 1398 C CA . ILE A 1 179 ? 8.915 -0.493 -16.802 1.00 96.19 179 ILE A CA 1
ATOM 1399 C C . ILE A 1 179 ? 10.111 -0.569 -17.751 1.00 96.19 179 ILE A C 1
ATOM 1401 O O . ILE A 1 179 ? 10.623 0.467 -18.178 1.00 96.19 179 ILE A O 1
ATOM 1405 N N . LEU A 1 180 ? 10.562 -1.780 -18.067 1.00 95.81 180 LEU A N 1
ATOM 1406 C CA . LEU A 1 180 ? 11.686 -2.013 -18.978 1.00 95.81 180 LEU A CA 1
ATOM 1407 C C . LEU A 1 180 ? 11.186 -2.244 -20.406 1.00 95.81 180 LEU A C 1
ATOM 1409 O O . LEU A 1 180 ? 11.777 -1.731 -21.352 1.00 95.81 180 LEU A O 1
ATOM 1413 N N . GLU A 1 181 ? 10.040 -2.915 -20.542 1.00 96.81 181 GLU A N 1
ATOM 1414 C CA . GLU A 1 181 ? 9.375 -3.149 -21.820 1.00 96.81 181 GLU A CA 1
ATOM 1415 C C . GLU A 1 181 ? 7.847 -3.183 -21.649 1.00 96.81 181 GLU A C 1
ATOM 1417 O O . GLU A 1 181 ? 7.314 -3.758 -20.694 1.00 96.81 181 GLU A O 1
ATOM 1422 N N . GLY A 1 182 ? 7.127 -2.583 -22.600 1.00 95.44 182 GLY A N 1
ATOM 1423 C CA . GLY A 1 182 ? 5.665 -2.543 -22.618 1.00 95.44 182 GLY A CA 1
ATOM 1424 C C . GLY A 1 182 ? 5.072 -1.366 -21.839 1.00 95.44 182 GLY A C 1
ATOM 1425 O O . GLY A 1 182 ? 5.602 -0.254 -21.848 1.00 95.44 182 GLY A O 1
ATOM 1426 N N . GLN A 1 183 ? 3.916 -1.596 -21.215 1.00 95.00 183 GLN A N 1
ATOM 1427 C CA . GLN A 1 183 ? 3.136 -0.574 -20.520 1.00 95.00 183 GLN A CA 1
ATOM 1428 C C . GLN A 1 183 ? 2.343 -1.203 -19.376 1.00 95.00 183 GLN A C 1
ATOM 1430 O O . GLN A 1 183 ? 1.759 -2.271 -19.542 1.00 95.00 183 GLN A O 1
ATOM 1435 N N . LYS A 1 184 ? 2.289 -0.517 -18.231 1.00 95.19 184 LYS A N 1
ATOM 1436 C CA . LYS A 1 184 ? 1.489 -0.941 -17.077 1.00 95.19 184 LYS A CA 1
ATOM 1437 C C . LYS A 1 184 ? 0.270 -0.050 -16.923 1.00 95.19 184 LYS A C 1
ATOM 1439 O O . LYS A 1 184 ? 0.397 1.169 -16.810 1.00 95.19 184 LYS A O 1
ATOM 1444 N N . TRP A 1 185 ? -0.887 -0.683 -16.839 1.00 95.44 185 TRP A N 1
ATOM 1445 C CA . TRP A 1 185 ? -2.112 -0.094 -16.329 1.00 95.44 185 TRP A CA 1
ATOM 1446 C C . TRP A 1 185 ? -2.403 -0.699 -14.967 1.00 95.44 185 TRP A C 1
ATOM 1448 O O . TRP A 1 185 ? -2.369 -1.918 -14.795 1.00 95.44 185 TRP A O 1
ATOM 1458 N N . ALA A 1 186 ? -2.673 0.151 -13.987 1.00 94.19 186 ALA A N 1
ATOM 1459 C CA . ALA A 1 186 ? -3.049 -0.296 -12.659 1.00 94.19 186 ALA A CA 1
ATOM 1460 C C . ALA A 1 186 ? -4.100 0.629 -12.060 1.00 94.19 186 ALA A C 1
ATOM 1462 O O . ALA A 1 186 ? -4.214 1.787 -12.466 1.00 94.19 186 ALA A O 1
ATOM 1463 N N . ALA A 1 187 ? -4.858 0.117 -11.097 1.00 92.62 187 ALA A N 1
ATOM 1464 C CA . ALA A 1 187 ? -5.792 0.923 -10.340 1.00 92.62 187 ALA A CA 1
ATOM 1465 C C . ALA A 1 187 ? -5.638 0.722 -8.835 1.00 92.62 187 ALA A C 1
ATOM 1467 O O . ALA A 1 187 ? -5.602 -0.411 -8.357 1.00 92.62 187 ALA A O 1
ATOM 1468 N N . ASN A 1 188 ? -5.577 1.831 -8.102 1.00 91.00 188 ASN A N 1
ATOM 1469 C CA . ASN A 1 188 ? -5.453 1.840 -6.652 1.00 91.00 188 ASN A CA 1
ATOM 1470 C C . ASN A 1 188 ? -6.820 2.115 -6.028 1.00 91.00 188 ASN A C 1
ATOM 1472 O O . ASN A 1 188 ? -7.525 3.038 -6.443 1.00 91.00 188 ASN A O 1
ATOM 1476 N N . LEU A 1 189 ? -7.150 1.353 -4.992 1.00 90.69 189 LEU A N 1
ATOM 1477 C CA . LEU A 1 189 ? -8.245 1.624 -4.074 1.00 90.69 189 LEU A CA 1
ATOM 1478 C C . LEU A 1 189 ? -7.681 1.655 -2.654 1.00 90.69 189 LEU A C 1
ATOM 1480 O O . LEU A 1 189 ? -7.191 0.645 -2.145 1.00 90.69 189 LEU A O 1
ATOM 1484 N N . TRP A 1 190 ? -7.773 2.815 -2.014 1.00 92.19 190 TRP A N 1
ATOM 1485 C CA . TRP A 1 190 ? -7.411 2.972 -0.610 1.00 92.19 190 TRP A CA 1
ATOM 1486 C C . TRP A 1 190 ? -8.646 2.826 0.264 1.00 92.19 190 TRP A C 1
ATOM 1488 O O . TRP A 1 190 ? -9.616 3.564 0.089 1.00 92.19 190 TRP A O 1
ATOM 1498 N N . VAL A 1 191 ? -8.588 1.886 1.203 1.00 91.88 191 VAL A N 1
ATOM 1499 C CA . VAL A 1 191 ? -9.632 1.628 2.196 1.00 91.88 191 VAL A CA 1
ATOM 1500 C C . VAL A 1 191 ? -9.165 2.177 3.534 1.00 91.88 191 VAL A C 1
ATOM 1502 O O . VAL A 1 191 ? -8.045 1.903 3.962 1.00 91.88 191 VAL A O 1
ATOM 1505 N N . TRP A 1 192 ? -10.016 2.946 4.199 1.00 90.75 192 TRP A N 1
ATOM 1506 C CA . TRP A 1 192 ? -9.746 3.592 5.478 1.00 90.75 192 TRP A CA 1
ATOM 1507 C C . TRP A 1 192 ? -10.295 2.775 6.648 1.00 90.75 192 TRP A C 1
ATOM 1509 O O . TRP A 1 192 ? -11.225 1.988 6.478 1.00 90.75 192 TRP A O 1
ATOM 1519 N N . ASN A 1 193 ? -9.730 2.952 7.846 1.00 87.12 193 ASN A N 1
ATOM 1520 C CA . ASN A 1 193 ? -10.237 2.286 9.056 1.00 87.12 193 ASN A CA 1
ATOM 1521 C C . ASN A 1 193 ? -11.543 2.922 9.581 1.00 87.12 193 ASN A C 1
ATOM 1523 O O . ASN A 1 193 ? -12.292 2.277 10.318 1.00 87.12 193 ASN A O 1
ATOM 1527 N N . ASP A 1 194 ? -11.810 4.173 9.199 1.00 84.69 194 ASP A N 1
ATOM 1528 C CA . ASP A 1 194 ? -13.018 4.949 9.502 1.00 84.69 194 ASP A CA 1
ATOM 1529 C C . ASP A 1 194 ? -13.277 5.956 8.357 1.00 84.69 194 ASP A C 1
ATOM 1531 O O . ASP A 1 194 ? -12.597 5.930 7.331 1.00 84.69 194 ASP A O 1
ATOM 1535 N N . TYR A 1 195 ? -14.260 6.849 8.492 1.00 80.12 195 TYR A N 1
ATOM 1536 C CA . TYR A 1 195 ? -14.528 7.893 7.495 1.00 80.12 195 TYR A CA 1
ATOM 1537 C C . TYR A 1 195 ? -13.266 8.682 7.130 1.00 80.12 195 TYR A C 1
ATOM 1539 O O . TYR A 1 195 ? -12.502 9.105 8.005 1.00 80.12 195 TYR A O 1
ATOM 1547 N N . ARG A 1 196 ? -13.061 8.896 5.827 1.00 80.94 196 ARG A N 1
ATOM 1548 C CA . ARG A 1 196 ? -11.916 9.657 5.325 1.00 80.94 196 ARG A CA 1
ATOM 1549 C C . ARG A 1 196 ? -12.050 11.150 5.612 1.00 80.94 196 ARG A C 1
ATOM 1551 O O . ARG A 1 196 ? -13.151 11.670 5.819 1.00 80.94 196 ARG A O 1
ATOM 1558 N N . PHE A 1 197 ? -10.924 11.855 5.554 1.00 74.25 197 PHE A N 1
ATOM 1559 C CA . PHE A 1 197 ? -10.904 13.314 5.640 1.00 74.25 197 PHE A CA 1
ATOM 1560 C C . PHE A 1 197 ? -11.883 13.952 4.632 1.00 74.25 197 PHE A C 1
ATOM 1562 O O . PHE A 1 197 ? -11.975 13.534 3.477 1.00 74.25 197 PHE A O 1
ATOM 1569 N N . GLY A 1 198 ? -12.643 14.954 5.084 1.00 70.69 198 GLY A N 1
ATOM 1570 C CA . GLY A 1 198 ? -13.703 15.599 4.299 1.00 70.69 198 GLY A CA 1
ATOM 1571 C C . GLY A 1 198 ? -15.082 14.931 4.396 1.00 70.69 198 GLY A C 1
ATOM 1572 O O . GLY A 1 198 ? -16.052 15.481 3.877 1.00 70.69 198 GLY A O 1
ATOM 1573 N N . TYR A 1 199 ? -15.206 13.794 5.089 1.00 69.75 199 TYR A N 1
ATOM 1574 C CA . TYR A 1 199 ? -16.491 13.162 5.388 1.00 69.75 199 TYR A CA 1
ATOM 1575 C C . TYR A 1 199 ? -16.749 13.190 6.889 1.00 69.75 199 TYR A C 1
ATOM 1577 O O . TYR A 1 199 ? -15.978 12.669 7.690 1.00 69.75 199 TYR A O 1
ATOM 1585 N N . ASN A 1 200 ? -17.873 13.791 7.273 1.00 59.22 200 ASN A N 1
ATOM 1586 C CA . ASN A 1 200 ? -18.292 13.808 8.667 1.00 59.22 200 ASN A CA 1
ATOM 1587 C C . ASN A 1 200 ? -18.806 12.430 9.079 1.00 59.22 200 ASN A C 1
ATOM 1589 O O . ASN A 1 200 ? -19.619 11.828 8.365 1.00 59.22 200 ASN A O 1
ATOM 1593 N N . ARG A 1 201 ? -18.423 11.995 10.286 1.00 60.69 201 ARG A N 1
ATOM 1594 C CA . ARG A 1 201 ? -19.157 10.942 10.993 1.00 60.69 201 ARG A CA 1
ATOM 1595 C C . ARG A 1 201 ? -20.634 11.359 11.059 1.00 60.69 201 ARG A C 1
ATOM 1597 O O . ARG A 1 201 ? -20.919 12.494 11.460 1.00 60.69 201 ARG A O 1
ATOM 1604 N N . PRO A 1 202 ? -21.590 10.498 10.677 1.00 54.88 202 PRO A N 1
ATOM 1605 C CA . PRO A 1 202 ? -23.000 10.796 10.856 1.00 54.88 202 PRO A CA 1
ATOM 1606 C C . PRO A 1 202 ? -23.276 11.146 12.321 1.00 54.88 202 PRO A C 1
ATOM 1608 O O . PRO A 1 202 ? -22.826 10.441 13.224 1.00 54.88 202 PRO A O 1
ATOM 1611 N N . ARG A 1 203 ? -24.046 12.214 12.563 1.00 41.84 203 ARG A N 1
ATOM 1612 C CA . ARG A 1 203 ? -24.401 12.690 13.915 1.00 41.84 203 ARG A CA 1
ATOM 1613 C C . ARG A 1 203 ? -24.968 11.581 14.811 1.00 41.84 203 ARG A C 1
ATOM 1615 O O . ARG A 1 203 ? -24.713 11.592 16.005 1.00 41.84 203 ARG A O 1
ATOM 1622 N N . ALA A 1 204 ? -25.692 10.620 14.233 1.00 46.12 204 ALA A N 1
ATOM 1623 C CA . ALA A 1 204 ? -26.230 9.463 14.946 1.00 46.12 204 ALA A CA 1
ATOM 1624 C C . ALA A 1 204 ? -25.137 8.503 15.453 1.00 46.12 204 ALA A C 1
ATOM 1626 O O . ALA A 1 204 ? -25.261 7.998 16.558 1.00 46.12 204 ALA A O 1
ATOM 1627 N N . VAL A 1 205 ? -24.053 8.301 14.696 1.00 47.88 205 VAL A N 1
ATOM 1628 C CA . VAL A 1 205 ? -22.918 7.436 15.073 1.00 47.88 205 VAL A CA 1
ATOM 1629 C C . VAL A 1 205 ? -21.996 8.143 16.071 1.00 47.88 205 VAL A C 1
ATOM 1631 O O . VAL A 1 205 ? -21.527 7.518 17.015 1.00 47.88 205 VAL A O 1
ATOM 1634 N N . ALA A 1 206 ? -21.798 9.459 15.922 1.00 47.03 206 ALA A N 1
ATOM 1635 C CA . ALA A 1 206 ? -21.112 10.275 16.929 1.00 47.03 206 ALA A CA 1
ATOM 1636 C C . ALA A 1 206 ? -21.889 10.296 18.260 1.00 47.03 206 ALA A C 1
ATOM 1638 O O . ALA A 1 206 ? -21.307 10.105 19.320 1.00 47.03 206 ALA A O 1
ATOM 1639 N N . ALA A 1 207 ? -23.220 10.417 18.204 1.00 42.47 207 ALA A N 1
ATOM 1640 C CA . ALA A 1 207 ? -24.076 10.277 19.380 1.00 42.47 207 ALA A CA 1
ATOM 1641 C C . ALA A 1 207 ? -24.045 8.850 19.959 1.00 42.47 207 ALA A C 1
ATOM 1643 O O . ALA A 1 207 ? -24.169 8.691 21.166 1.00 42.47 207 ALA A O 1
ATOM 1644 N N . GLN A 1 208 ? -23.837 7.818 19.132 1.00 48.69 208 GLN A N 1
ATOM 1645 C CA . GLN A 1 208 ? -23.705 6.429 19.584 1.00 48.69 208 GLN A CA 1
ATOM 1646 C C . GLN A 1 208 ? -22.356 6.139 20.273 1.00 48.69 208 GLN A C 1
ATOM 1648 O O . GLN A 1 208 ? -22.259 5.205 21.071 1.00 48.69 208 GLN A O 1
ATOM 1653 N N . GLN A 1 209 ? -21.320 6.943 19.996 1.00 51.47 209 GLN A N 1
ATOM 1654 C CA . GLN A 1 209 ? -20.074 6.954 20.774 1.00 51.47 209 GLN A CA 1
ATOM 1655 C C . GLN A 1 209 ? -20.295 7.561 22.168 1.00 51.47 209 GLN A C 1
ATOM 1657 O O . GLN A 1 209 ? -19.759 7.029 23.129 1.00 51.47 209 GLN A O 1
ATOM 1662 N N . ASP A 1 210 ? -21.183 8.550 22.305 1.00 53.88 210 ASP A N 1
ATOM 1663 C CA . ASP A 1 210 ? -21.609 9.107 23.602 1.00 53.88 210 ASP A CA 1
ATOM 1664 C C . ASP A 1 210 ? -22.703 8.284 24.313 1.00 53.88 210 ASP A C 1
ATOM 1666 O O . ASP A 1 210 ? -23.016 8.525 25.485 1.00 53.88 210 ASP A O 1
ATOM 1670 N N . THR A 1 211 ? -23.313 7.289 23.656 1.00 62.72 211 THR A N 1
ATOM 1671 C CA . THR A 1 211 ? -24.275 6.414 24.336 1.00 62.72 211 THR A CA 1
ATOM 1672 C C . THR A 1 211 ? -23.550 5.370 25.166 1.00 62.72 211 THR A C 1
ATOM 1674 O O . THR A 1 211 ? -23.082 4.341 24.676 1.00 62.72 211 THR A O 1
ATOM 1677 N N . LYS A 1 212 ? -23.522 5.641 26.465 1.00 75.75 212 LYS A N 1
ATOM 1678 C CA . LYS A 1 212 ? -23.155 4.700 27.514 1.00 75.75 212 LYS A CA 1
ATOM 1679 C C . LYS A 1 212 ? -23.990 3.417 27.385 1.00 75.75 212 LYS A C 1
ATOM 1681 O O . LYS A 1 212 ? -25.218 3.467 27.448 1.00 75.75 212 LYS A O 1
ATOM 1686 N N . PHE A 1 213 ? -23.336 2.268 27.251 1.00 74.25 213 PHE A N 1
ATOM 1687 C CA . PHE A 1 213 ? -23.978 0.952 27.270 1.00 74.25 213 PHE A CA 1
ATOM 1688 C C . PHE A 1 213 ? -23.330 0.054 28.324 1.00 74.25 213 PHE A C 1
ATOM 1690 O O . PHE A 1 213 ? -22.251 0.343 28.839 1.00 74.25 213 PHE A O 1
ATOM 1697 N N . ARG A 1 214 ? -24.002 -1.046 28.669 1.00 80.00 214 ARG A N 1
ATOM 1698 C CA . ARG A 1 214 ? -23.536 -1.976 29.698 1.00 80.00 214 ARG A CA 1
ATOM 1699 C C . ARG A 1 214 ? -22.807 -3.158 29.062 1.00 80.00 214 ARG A C 1
ATOM 1701 O O . ARG A 1 214 ? -23.422 -3.949 28.352 1.00 80.00 214 ARG A O 1
ATOM 1708 N N . ALA A 1 215 ? -21.517 -3.294 29.346 1.00 81.31 215 ALA A N 1
ATOM 1709 C CA . ALA A 1 215 ? -20.686 -4.413 28.916 1.00 81.31 215 ALA A CA 1
ATOM 1710 C C . ALA A 1 215 ? -20.480 -5.408 30.067 1.00 81.31 215 ALA A C 1
ATOM 1712 O O . ALA A 1 215 ? -20.277 -5.017 31.220 1.00 81.31 215 ALA A O 1
ATOM 1713 N N . THR A 1 216 ? -20.509 -6.705 29.751 1.00 83.06 216 THR A N 1
ATOM 1714 C CA . THR A 1 216 ? -20.159 -7.773 30.701 1.00 83.06 216 THR A CA 1
ATOM 1715 C C . THR A 1 216 ? -18.834 -8.396 30.297 1.00 83.06 216 THR A C 1
ATOM 1717 O O . THR A 1 216 ? -18.757 -9.066 29.272 1.00 83.06 216 THR A O 1
ATOM 1720 N N . PHE A 1 217 ? -17.803 -8.205 31.110 1.00 85.12 217 PHE A N 1
ATOM 1721 C CA . PHE A 1 217 ? -16.494 -8.821 30.926 1.00 85.12 217 PHE A CA 1
ATOM 1722 C C . PHE A 1 217 ? -16.468 -10.154 31.658 1.00 85.12 217 PHE A C 1
ATOM 1724 O O . PHE A 1 217 ? -16.685 -10.186 32.867 1.00 85.12 217 PHE A O 1
ATOM 1731 N N . VAL A 1 218 ? -16.197 -11.247 30.950 1.00 82.00 218 VAL A N 1
ATOM 1732 C CA . VAL A 1 218 ? -16.125 -12.592 31.534 1.00 82.00 218 VAL A CA 1
ATOM 1733 C C . VAL A 1 218 ? -14.705 -13.116 31.405 1.00 82.00 218 VAL A C 1
ATOM 1735 O O . VAL A 1 218 ? -14.206 -13.294 30.294 1.00 82.00 218 VAL A O 1
ATOM 1738 N N . ASN A 1 219 ? -14.065 -13.387 32.541 1.00 86.12 219 ASN A N 1
ATOM 1739 C CA . ASN A 1 219 ? -12.743 -13.989 32.591 1.00 86.12 219 ASN A CA 1
ATOM 1740 C C . ASN A 1 219 ? -12.851 -15.513 32.491 1.00 86.12 219 ASN A C 1
ATOM 1742 O O . ASN A 1 219 ? -13.174 -16.174 33.474 1.00 86.12 219 ASN A O 1
ATOM 1746 N N . LYS A 1 220 ? -12.558 -16.075 31.314 1.00 80.12 220 LYS A N 1
ATOM 1747 C CA . LYS A 1 220 ? -12.482 -17.532 31.118 1.00 80.12 220 LYS A CA 1
ATOM 1748 C C . LYS A 1 220 ? -11.067 -18.093 31.299 1.00 80.12 220 LYS A C 1
ATOM 1750 O O . LYS A 1 220 ? -10.877 -19.291 31.116 1.00 80.12 220 LYS A O 1
ATOM 1755 N N . SER A 1 221 ? -10.078 -17.256 31.622 1.00 73.88 221 SER A N 1
ATOM 1756 C CA . SER A 1 221 ? -8.713 -17.718 31.890 1.00 73.88 221 SER A CA 1
ATOM 1757 C C . SER A 1 221 ? -8.602 -18.354 33.276 1.00 73.88 221 SER A C 1
ATOM 1759 O O . SER A 1 221 ? -9.415 -18.081 34.163 1.00 73.88 221 SER A O 1
ATOM 1761 N N . ALA A 1 222 ? -7.562 -19.168 33.477 1.00 80.50 222 ALA A N 1
ATOM 1762 C CA . ALA A 1 222 ? -7.285 -19.805 34.763 1.00 80.50 222 ALA A CA 1
ATOM 1763 C C . ALA A 1 222 ? -6.754 -18.823 35.828 1.00 80.50 222 ALA A C 1
ATOM 1765 O O . ALA A 1 222 ? -6.684 -19.173 37.007 1.00 80.50 222 ALA A O 1
ATOM 1766 N N . GLN A 1 223 ? -6.381 -17.602 35.433 1.00 80.31 223 GLN A N 1
ATOM 1767 C CA . GLN A 1 223 ? -5.711 -16.617 36.280 1.00 80.31 223 GLN A CA 1
ATOM 1768 C C . GLN A 1 223 ? -6.576 -15.374 36.507 1.00 80.31 223 GLN A C 1
ATOM 1770 O O . GLN A 1 223 ? -7.503 -15.076 35.757 1.00 80.31 223 GLN A O 1
ATOM 1775 N N . ARG A 1 224 ? -6.275 -14.615 37.566 1.00 82.75 224 ARG A N 1
ATOM 1776 C CA . ARG A 1 224 ? -6.878 -13.294 37.783 1.00 82.75 224 ARG A CA 1
ATOM 1777 C C . ARG A 1 224 ? -6.332 -12.314 36.743 1.00 82.75 224 ARG A C 1
ATOM 1779 O O . ARG A 1 224 ? -5.118 -12.187 36.602 1.00 82.75 224 ARG A O 1
ATOM 1786 N N . VAL A 1 225 ? -7.221 -11.573 36.092 1.00 83.38 225 VAL A N 1
ATOM 1787 C CA . VAL A 1 225 ? -6.850 -10.513 35.143 1.00 83.38 225 VAL A CA 1
ATOM 1788 C C . VAL A 1 225 ? -7.154 -9.141 35.727 1.00 83.38 225 VAL A C 1
ATOM 1790 O O . VAL A 1 225 ? -8.135 -8.972 36.457 1.00 83.38 225 VAL A O 1
ATOM 1793 N N . GLN A 1 226 ? -6.318 -8.160 35.413 1.00 85.25 226 GLN A N 1
ATOM 1794 C CA . GLN A 1 226 ? -6.602 -6.751 35.630 1.00 85.25 226 GLN A CA 1
ATOM 1795 C C . GLN A 1 226 ? -7.186 -6.170 34.343 1.00 85.25 226 GLN A C 1
ATOM 1797 O O . GLN A 1 226 ? -6.598 -6.288 33.270 1.00 85.25 226 GLN A O 1
ATOM 1802 N N . LEU A 1 227 ? -8.358 -5.556 34.462 1.00 84.81 227 LEU A N 1
ATOM 1803 C CA . LEU A 1 227 ? -8.991 -4.800 33.396 1.00 84.81 227 LEU A CA 1
ATOM 1804 C C . LEU A 1 227 ? -8.524 -3.349 33.482 1.00 84.81 227 LEU A C 1
ATOM 1806 O O . LEU A 1 227 ? -8.704 -2.684 34.510 1.00 84.81 227 LEU A O 1
ATOM 1810 N N . VAL A 1 228 ? -7.943 -2.866 32.395 1.00 82.19 228 VAL A N 1
ATOM 1811 C CA . VAL A 1 228 ? -7.400 -1.518 32.269 1.00 82.19 228 VAL A CA 1
ATOM 1812 C C . VAL A 1 228 ? -8.109 -0.839 31.107 1.00 82.19 228 VAL A C 1
ATOM 1814 O O . VAL A 1 228 ? -8.201 -1.400 30.022 1.00 82.19 228 VAL A O 1
ATOM 1817 N N . TRP A 1 229 ? -8.639 0.356 31.330 1.00 81.88 229 TRP A N 1
ATOM 1818 C CA . TRP A 1 229 ? -9.113 1.206 30.243 1.00 81.88 229 TRP A CA 1
ATOM 1819 C C . TRP A 1 229 ? -7.952 2.065 29.754 1.00 81.88 229 TRP A C 1
ATOM 1821 O O . TRP A 1 229 ? -7.267 2.694 30.565 1.00 81.88 229 TRP A O 1
ATOM 1831 N N . PHE A 1 230 ? -7.729 2.082 28.445 1.00 74.06 230 PHE A N 1
ATOM 1832 C CA . PHE A 1 230 ? -6.782 2.985 27.815 1.00 74.06 230 PHE A CA 1
ATOM 1833 C C . PHE A 1 230 ? -7.537 4.199 27.268 1.00 74.06 230 PHE A C 1
ATOM 1835 O O . PHE A 1 230 ? -8.295 4.095 26.303 1.00 74.06 230 PHE A O 1
ATOM 1842 N N . ASP A 1 231 ? -7.331 5.350 27.905 1.00 67.81 231 ASP A N 1
ATOM 1843 C CA . ASP A 1 231 ? -7.794 6.633 27.395 1.00 67.81 231 ASP A CA 1
ATOM 1844 C C . ASP A 1 231 ? -6.797 7.137 26.351 1.00 67.81 231 ASP A C 1
ATOM 1846 O O . ASP A 1 231 ? -5.750 7.698 26.684 1.00 67.81 231 ASP A O 1
ATOM 1850 N N . ALA A 1 232 ? -7.153 6.938 25.085 1.00 55.12 232 ALA A N 1
ATOM 1851 C CA . ALA A 1 232 ? -6.426 7.435 23.925 1.00 55.12 232 ALA A CA 1
ATOM 1852 C C . ALA A 1 232 ? -6.220 8.961 23.948 1.00 55.12 232 ALA A C 1
ATOM 1854 O O . ALA A 1 232 ? -5.164 9.450 23.548 1.00 55.12 232 ALA A O 1
ATOM 1855 N N . THR A 1 233 ? -7.190 9.724 24.459 1.00 50.69 233 THR A N 1
ATOM 1856 C CA . THR A 1 233 ? -7.136 11.195 24.446 1.00 50.69 233 THR A CA 1
ATOM 1857 C C . THR A 1 233 ? -6.074 11.709 25.409 1.00 50.69 233 THR A C 1
ATOM 1859 O O . THR A 1 233 ? -5.328 12.633 25.089 1.00 50.69 233 THR A O 1
ATOM 1862 N N . SER A 1 234 ? -5.990 11.110 26.598 1.00 60.84 234 SER A N 1
ATOM 1863 C CA . SER A 1 234 ? -5.021 11.512 27.623 1.00 60.84 234 SER A CA 1
ATOM 1864 C C . SER A 1 234 ? -3.773 10.627 27.689 1.00 60.84 234 SER A C 1
ATOM 1866 O O . SER A 1 234 ? -2.883 10.903 28.495 1.00 60.84 234 SER A O 1
ATOM 1868 N N . GLN A 1 235 ? -3.685 9.588 26.850 1.00 61.56 235 GLN A N 1
ATOM 1869 C CA . GLN A 1 235 ? -2.639 8.556 26.870 1.00 61.56 235 GLN A CA 1
ATOM 1870 C C . GLN A 1 235 ? -2.480 7.905 28.255 1.00 61.56 235 GLN A C 1
ATOM 1872 O O . GLN A 1 235 ? -1.373 7.580 28.696 1.00 61.56 235 GLN A O 1
ATOM 1877 N N . ARG A 1 236 ? -3.590 7.731 28.984 1.00 68.44 236 ARG A N 1
ATOM 1878 C CA . ARG A 1 236 ? -3.586 7.196 30.352 1.00 68.44 236 ARG A CA 1
ATOM 1879 C C . ARG A 1 236 ? -4.191 5.808 30.413 1.00 68.44 236 ARG A C 1
ATOM 1881 O O . ARG A 1 236 ? -5.255 5.540 29.869 1.00 68.44 236 ARG A O 1
ATOM 1888 N N . ARG A 1 237 ? -3.527 4.943 31.179 1.00 77.56 237 ARG A N 1
ATOM 1889 C CA . ARG A 1 237 ? -4.055 3.647 31.602 1.00 77.56 237 ARG A CA 1
ATOM 1890 C C . ARG A 1 237 ? -4.747 3.810 32.938 1.00 77.56 237 ARG A C 1
ATOM 1892 O O . ARG A 1 237 ? -4.110 4.127 33.941 1.00 77.56 237 ARG A O 1
ATOM 1899 N N . VAL A 1 238 ? -6.050 3.593 32.949 1.00 79.62 238 VAL A N 1
ATOM 1900 C CA . VAL A 1 238 ? -6.862 3.658 34.156 1.00 79.62 238 VAL A CA 1
ATOM 1901 C C . VAL A 1 238 ? -7.180 2.233 34.582 1.00 79.62 238 VAL A C 1
ATOM 1903 O O . VAL A 1 238 ? -7.808 1.474 33.847 1.00 79.62 238 VAL A O 1
ATOM 1906 N N . ALA A 1 239 ? -6.740 1.849 35.778 1.00 80.50 239 ALA A N 1
ATOM 1907 C CA . ALA A 1 239 ? -7.079 0.552 36.346 1.00 80.50 239 ALA A CA 1
ATOM 1908 C C . ALA A 1 239 ? -8.576 0.517 36.695 1.00 80.50 239 ALA A C 1
ATOM 1910 O O . ALA A 1 239 ? -9.022 1.195 37.618 1.00 80.50 239 ALA A O 1
ATOM 1911 N N . PHE A 1 240 ? -9.351 -0.295 35.976 1.00 76.44 240 PHE A N 1
ATOM 1912 C CA . PHE A 1 240 ? -10.798 -0.441 36.184 1.00 76.44 240 PHE A CA 1
ATOM 1913 C C . PHE A 1 240 ? -11.145 -1.577 37.153 1.00 76.44 240 PHE A C 1
ATOM 1915 O O . PHE A 1 240 ? -12.276 -1.685 37.639 1.00 76.44 240 PHE A O 1
ATOM 1922 N N . GLY A 1 241 ? -10.174 -2.428 37.480 1.00 83.62 241 GLY A N 1
ATOM 1923 C CA . GLY A 1 241 ? -10.247 -3.408 38.559 1.00 83.62 241 GLY A CA 1
ATOM 1924 C C . GLY A 1 241 ? -9.788 -4.790 38.125 1.00 83.62 241 GLY A C 1
ATOM 1925 O O . GLY A 1 241 ? -9.219 -4.962 37.056 1.00 83.62 241 GLY A O 1
ATOM 1926 N N . HIS A 1 242 ? -10.047 -5.783 38.968 1.00 86.81 242 HIS A N 1
ATOM 1927 C CA . HIS A 1 242 ? -9.636 -7.162 38.724 1.00 86.81 242 HIS A CA 1
ATOM 1928 C C . HIS A 1 242 ? -10.851 -8.064 38.506 1.00 86.81 242 HIS A C 1
ATOM 1930 O O . HIS A 1 242 ? -11.903 -7.839 39.107 1.00 86.81 242 HIS A O 1
ATOM 1936 N N . ILE A 1 243 ? -10.690 -9.097 37.681 1.00 87.25 243 ILE A N 1
ATOM 1937 C CA . ILE A 1 243 ? -11.675 -10.159 37.473 1.00 87.25 243 ILE A CA 1
ATOM 1938 C C . ILE A 1 243 ? -11.004 -11.485 37.838 1.00 87.25 243 ILE A C 1
ATOM 1940 O O . ILE A 1 243 ? -9.985 -11.859 37.253 1.00 87.25 243 ILE A O 1
ATOM 1944 N N . ALA A 1 244 ? -11.544 -12.180 38.840 1.00 88.69 244 ALA A N 1
ATOM 1945 C CA . ALA A 1 244 ? -11.055 -13.497 39.246 1.00 88.69 244 ALA A CA 1
ATOM 1946 C C . ALA A 1 244 ? -11.198 -14.521 38.108 1.00 88.69 244 ALA A C 1
ATOM 1948 O O . ALA A 1 244 ? -11.972 -14.306 37.175 1.00 88.69 244 ALA A O 1
ATOM 1949 N N . SER A 1 245 ? -10.454 -15.625 38.187 1.00 87.19 245 SER A N 1
ATOM 1950 C CA . SER A 1 245 ? -10.615 -16.774 37.284 1.00 87.19 245 SER A CA 1
ATOM 1951 C C . SER A 1 245 ? -12.070 -17.258 37.283 1.00 87.19 245 SER A C 1
ATOM 1953 O O . SER A 1 245 ? -12.681 -17.365 38.348 1.00 87.19 245 SER A O 1
ATOM 1955 N N . GLY A 1 246 ? -12.653 -17.458 36.098 1.00 84.88 246 GLY A N 1
ATOM 1956 C CA . GLY A 1 246 ? -14.072 -17.806 35.920 1.00 84.88 246 GLY A CA 1
ATOM 1957 C C . GLY A 1 246 ? -15.073 -16.696 36.283 1.00 84.88 246 GLY A C 1
ATOM 1958 O O . GLY A 1 246 ? -16.281 -16.892 36.161 1.00 84.88 246 GLY A O 1
ATOM 1959 N N . GLY A 1 247 ? -14.597 -15.541 36.755 1.00 88.44 247 GLY A N 1
ATOM 1960 C CA . GLY A 1 247 ? -15.428 -14.440 37.225 1.00 88.44 247 GLY A CA 1
ATOM 1961 C C . GLY A 1 247 ? -15.951 -13.553 36.100 1.00 88.44 247 GLY A C 1
ATOM 1962 O O . GLY A 1 247 ? -15.531 -13.639 34.946 1.00 88.44 247 GLY A O 1
ATOM 1963 N N . SER A 1 248 ? -16.847 -12.632 36.451 1.00 88.94 248 SER A N 1
ATOM 1964 C CA . SER A 1 248 ? -17.296 -11.589 35.533 1.00 88.94 248 SER A CA 1
ATOM 1965 C C . SER A 1 248 ? -17.400 -10.232 36.214 1.00 88.94 248 SER A C 1
ATOM 1967 O O . SER A 1 248 ? -17.519 -10.136 37.437 1.00 88.94 248 SER A O 1
ATOM 1969 N N . LYS A 1 249 ? -17.330 -9.170 35.413 1.00 86.81 249 LYS A N 1
ATOM 1970 C CA . LYS A 1 249 ? -17.554 -7.799 35.853 1.00 86.81 249 LYS A CA 1
ATOM 1971 C C . LYS A 1 249 ? -18.434 -7.082 34.844 1.00 86.81 249 LYS A C 1
ATOM 1973 O O . LYS A 1 249 ? -18.113 -7.020 33.661 1.00 86.81 249 LYS A O 1
ATOM 1978 N N . VAL A 1 250 ? -19.537 -6.535 35.333 1.00 85.06 250 VAL A N 1
ATOM 1979 C CA . VAL A 1 250 ? -20.450 -5.714 34.543 1.00 85.06 250 VAL A CA 1
ATOM 1980 C C . VAL A 1 250 ? -20.108 -4.256 34.788 1.00 85.06 250 VAL A C 1
ATOM 1982 O O . VAL A 1 250 ? -19.908 -3.852 35.935 1.00 85.06 250 VAL A O 1
ATOM 1985 N N . MET A 1 251 ? -20.032 -3.467 33.727 1.00 82.81 251 MET A N 1
ATOM 1986 C CA . MET A 1 251 ? -19.845 -2.031 33.849 1.00 82.81 251 MET A CA 1
ATOM 1987 C C . MET A 1 251 ? -20.483 -1.297 32.698 1.00 82.81 251 MET A C 1
ATOM 1989 O O . MET A 1 251 ? -20.699 -1.846 31.619 1.00 82.81 251 MET A O 1
ATOM 1993 N N . ASP A 1 252 ? -20.744 -0.030 32.949 1.00 82.94 252 ASP A N 1
ATOM 1994 C CA . ASP A 1 252 ? -21.105 0.858 31.881 1.00 82.94 252 ASP A CA 1
ATOM 1995 C C . ASP A 1 252 ? -19.845 1.409 31.201 1.00 82.94 252 ASP A C 1
ATOM 1997 O O . ASP A 1 252 ? -18.857 1.735 31.862 1.00 82.94 252 ASP A O 1
ATOM 2001 N N . THR A 1 253 ? -19.894 1.517 29.882 1.00 79.38 253 THR A N 1
ATOM 2002 C CA . THR A 1 253 ? -18.773 1.916 29.035 1.00 79.38 253 THR A CA 1
ATOM 2003 C C . THR A 1 253 ? -19.290 2.518 27.730 1.00 79.38 253 THR A C 1
ATOM 2005 O O . THR A 1 253 ? -20.493 2.504 27.466 1.00 79.38 253 THR A O 1
ATOM 2008 N N . TYR A 1 254 ? -18.383 3.044 26.915 1.00 73.25 254 TYR A N 1
ATOM 2009 C CA . TYR A 1 254 ? -18.673 3.590 25.594 1.00 73.25 254 TYR A CA 1
ATOM 2010 C C . TYR A 1 254 ? -18.064 2.697 24.510 1.00 73.25 254 TYR A C 1
ATOM 2012 O O . TYR A 1 254 ? -17.205 1.857 24.795 1.00 73.25 254 TYR A O 1
ATOM 2020 N N . ARG A 1 255 ? -18.571 2.799 23.276 1.00 66.75 255 ARG A N 1
ATOM 2021 C CA . ARG A 1 255 ? -18.188 1.902 22.163 1.00 66.75 255 ARG A CA 1
ATOM 2022 C C . ARG A 1 255 ? -16.759 2.132 21.666 1.00 66.75 255 ARG A C 1
ATOM 2024 O O . ARG A 1 255 ? -16.167 1.248 21.055 1.00 66.75 255 ARG A O 1
ATOM 2031 N N . ASP A 1 256 ? -16.215 3.311 21.922 1.00 61.62 256 ASP A N 1
ATOM 2032 C CA . ASP A 1 256 ? -14.856 3.729 21.585 1.00 61.62 256 ASP A CA 1
ATOM 2033 C C . ASP A 1 256 ? -13.831 3.427 22.688 1.00 61.62 256 ASP A C 1
ATOM 2035 O O . ASP A 1 256 ? -12.630 3.550 22.459 1.00 61.62 256 ASP A O 1
ATOM 2039 N N . HIS A 1 257 ? -14.276 2.987 23.869 1.00 71.31 257 HIS A N 1
ATOM 2040 C CA . HIS A 1 257 ? -13.365 2.566 24.920 1.00 71.31 257 HIS A CA 1
ATOM 2041 C C . HIS A 1 257 ? -12.548 1.350 24.480 1.00 71.31 257 HIS A C 1
ATOM 2043 O O . HIS A 1 257 ? -13.090 0.288 24.162 1.00 71.31 257 HIS A O 1
ATOM 2049 N N . VAL A 1 258 ? -11.227 1.494 24.546 1.00 71.38 258 VAL A N 1
ATOM 2050 C CA . VAL A 1 258 ? -10.282 0.396 24.364 1.00 71.38 258 VAL A CA 1
ATOM 2051 C C . VAL A 1 258 ? -9.910 -0.150 25.733 1.00 71.38 258 VAL A C 1
ATOM 2053 O O . VAL A 1 258 ? -9.467 0.586 26.618 1.00 71.38 258 VAL A O 1
ATOM 2056 N N . PHE A 1 259 ? -10.089 -1.455 25.911 1.00 78.19 259 PHE A N 1
ATOM 2057 C CA . PHE A 1 259 ? -9.678 -2.144 27.127 1.00 78.19 259 PHE A CA 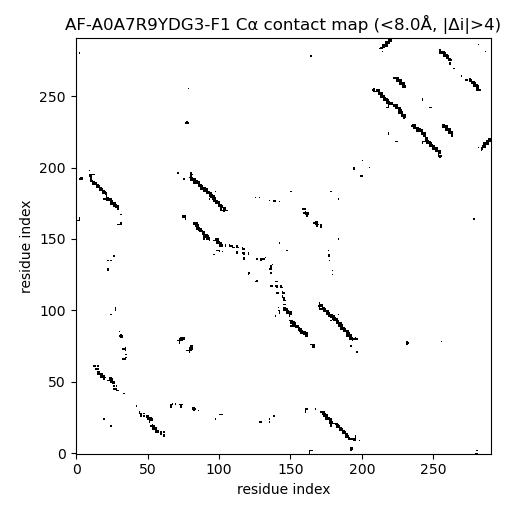1
ATOM 2058 C C . PHE A 1 259 ? -8.447 -3.005 26.871 1.00 78.19 259 PHE A C 1
ATOM 2060 O O . PHE A 1 259 ? -8.384 -3.757 25.898 1.00 78.19 259 PHE A O 1
ATOM 2067 N N . GLU A 1 260 ? -7.496 -2.900 27.789 1.00 75.06 260 GLU A N 1
ATOM 2068 C CA . GLU A 1 260 ? -6.332 -3.758 27.919 1.00 75.06 260 GLU A CA 1
ATOM 2069 C C . GLU A 1 260 ? -6.573 -4.754 29.064 1.00 75.06 260 GLU A C 1
ATOM 2071 O O . GLU A 1 260 ? -7.166 -4.432 30.101 1.00 75.06 260 GLU A O 1
ATOM 2076 N N . LEU A 1 261 ? -6.091 -5.982 28.886 1.00 74.19 261 LEU A N 1
ATOM 2077 C CA . LEU A 1 261 ? -6.106 -7.013 29.919 1.00 74.19 261 LEU A CA 1
ATOM 2078 C C . LEU A 1 261 ? -4.678 -7.340 30.303 1.00 74.19 261 LEU A C 1
ATOM 2080 O O . LEU A 1 261 ? -3.888 -7.771 29.467 1.00 74.19 261 LEU A O 1
ATOM 2084 N N . HIS A 1 262 ? -4.357 -7.117 31.569 1.00 74.94 262 HIS A N 1
ATOM 2085 C CA . HIS A 1 262 ? -3.040 -7.395 32.116 1.00 74.94 262 HIS A CA 1
ATOM 2086 C C . HIS A 1 262 ? -3.170 -8.647 32.983 1.00 74.94 262 HIS A C 1
ATOM 2088 O O . HIS A 1 262 ? -4.025 -8.712 33.873 1.00 74.94 262 HIS A O 1
ATOM 2094 N N . GLN A 1 263 ? -2.368 -9.678 32.715 1.00 65.81 263 GLN A N 1
ATOM 2095 C CA . GLN A 1 263 ? -2.281 -10.807 33.639 1.00 65.81 263 GLN A CA 1
ATOM 2096 C C . GLN A 1 263 ? -1.651 -10.306 34.933 1.00 65.81 263 GLN A C 1
ATOM 2098 O O . GLN A 1 263 ? -0.604 -9.662 34.910 1.00 65.81 263 GLN A O 1
ATOM 2103 N N . ALA A 1 264 ? -2.291 -10.588 36.069 1.00 57.09 264 ALA A N 1
ATOM 2104 C CA . ALA A 1 264 ? -1.661 -10.301 37.344 1.00 57.09 264 ALA A CA 1
ATOM 2105 C C . ALA A 1 264 ? -0.456 -11.239 37.487 1.00 57.09 264 ALA A C 1
ATOM 2107 O O . ALA A 1 264 ? -0.629 -12.425 37.772 1.00 57.09 264 ALA A O 1
ATOM 2108 N N . ALA A 1 265 ? 0.753 -10.717 37.276 1.00 46.25 265 ALA A N 1
ATOM 2109 C CA . ALA A 1 265 ? 1.967 -11.419 37.650 1.00 46.25 265 ALA A CA 1
ATOM 2110 C C . ALA A 1 265 ? 1.891 -11.777 39.142 1.00 46.25 265 ALA A C 1
ATOM 2112 O O . ALA A 1 265 ? 1.416 -10.999 39.977 1.00 46.25 265 ALA A O 1
ATOM 2113 N N . VAL A 1 266 ? 2.345 -12.982 39.475 1.00 43.62 266 VAL A N 1
ATOM 2114 C CA . VAL A 1 266 ? 2.569 -13.415 40.854 1.00 43.62 266 VAL A CA 1
ATOM 2115 C C . VAL A 1 266 ? 3.772 -12.634 41.392 1.00 43.62 266 VAL A C 1
ATOM 2117 O O . VAL A 1 266 ? 4.888 -13.127 41.332 1.00 43.62 266 VAL A O 1
ATOM 2120 N N . ALA A 1 267 ? 3.547 -11.388 41.814 1.00 32.62 267 ALA A N 1
ATOM 2121 C CA . ALA A 1 267 ? 4.301 -10.592 42.793 1.00 32.62 267 ALA A CA 1
ATOM 2122 C C . ALA A 1 267 ? 3.949 -9.106 42.610 1.00 32.62 267 ALA A C 1
ATOM 2124 O O . ALA A 1 267 ? 3.838 -8.607 41.490 1.00 32.62 267 ALA A O 1
ATOM 2125 N N . GLU A 1 268 ? 3.762 -8.397 43.721 1.00 34.78 268 GLU A N 1
ATOM 2126 C CA . GLU A 1 268 ? 3.528 -6.953 43.738 1.00 34.78 268 GLU A CA 1
ATOM 2127 C C . GLU A 1 268 ? 4.692 -6.198 43.073 1.00 34.78 268 GLU A C 1
ATOM 2129 O O . GLU A 1 268 ? 5.846 -6.377 43.455 1.00 34.78 268 GLU A O 1
ATOM 2134 N N . GLY A 1 269 ? 4.386 -5.322 42.105 1.00 36.62 269 GLY A N 1
ATOM 2135 C CA . GLY A 1 269 ? 5.289 -4.229 41.720 1.00 36.62 269 GLY A CA 1
ATOM 2136 C C . GLY A 1 269 ? 5.765 -4.135 40.266 1.00 36.62 269 GLY A C 1
ATOM 2137 O O . GLY A 1 269 ? 6.476 -3.182 39.969 1.00 36.62 269 GLY A O 1
ATOM 2138 N N . ALA A 1 270 ? 5.378 -5.024 39.345 1.00 35.28 270 ALA A N 1
ATOM 2139 C CA . ALA A 1 270 ? 5.798 -4.925 37.938 1.00 35.28 270 ALA A CA 1
ATOM 2140 C C . ALA A 1 270 ? 4.598 -4.854 36.974 1.00 35.28 270 ALA A C 1
ATOM 2142 O O . ALA A 1 270 ? 3.953 -5.859 36.691 1.00 35.28 270 ALA A O 1
ATOM 2143 N N . LEU A 1 271 ? 4.318 -3.655 36.455 1.00 41.44 271 LEU A N 1
ATOM 2144 C CA . LEU A 1 271 ? 3.382 -3.389 35.349 1.00 41.44 271 LEU A CA 1
ATOM 2145 C C . LEU A 1 271 ? 4.110 -3.436 33.987 1.00 41.44 271 LEU A C 1
ATOM 2147 O O . LEU A 1 271 ? 3.899 -2.559 33.158 1.00 41.44 271 LEU A O 1
ATOM 2151 N N . ASP A 1 272 ? 4.998 -4.410 33.763 1.00 36.78 272 ASP A N 1
ATOM 2152 C CA . ASP A 1 272 ? 5.928 -4.358 32.617 1.00 36.78 272 ASP A CA 1
ATOM 2153 C C . ASP A 1 272 ? 5.852 -5.530 31.629 1.00 36.78 272 ASP A C 1
ATOM 2155 O O . ASP A 1 272 ? 6.556 -5.510 30.619 1.00 36.78 272 ASP A O 1
ATOM 2159 N N . ASP A 1 273 ? 4.972 -6.520 31.818 1.00 40.44 273 ASP A N 1
ATOM 2160 C CA . ASP A 1 273 ? 4.804 -7.571 30.803 1.00 40.44 273 ASP A CA 1
ATOM 2161 C C . ASP A 1 273 ? 3.693 -7.232 29.793 1.00 40.44 273 ASP A C 1
ATOM 2163 O O . ASP A 1 273 ? 2.588 -7.777 29.806 1.00 40.44 273 ASP A O 1
ATOM 2167 N N . LEU A 1 274 ? 4.005 -6.295 28.891 1.00 41.69 274 LEU A N 1
ATOM 2168 C CA . LEU A 1 274 ? 3.156 -5.880 27.764 1.00 41.69 274 LEU A CA 1
ATOM 2169 C C . LEU A 1 274 ? 3.028 -6.959 26.665 1.00 41.69 274 LEU A C 1
ATOM 2171 O O . LEU A 1 274 ? 2.337 -6.742 25.669 1.00 41.69 274 LEU A O 1
ATOM 2175 N N . SER A 1 275 ? 3.669 -8.126 26.814 1.00 35.47 275 SER A N 1
ATOM 2176 C CA . SER A 1 275 ? 3.705 -9.167 25.776 1.00 35.47 275 SER A CA 1
ATOM 2177 C C . SER A 1 275 ? 2.373 -9.903 25.566 1.00 35.47 275 SER A C 1
ATOM 2179 O O . SER A 1 275 ? 2.233 -10.651 24.596 1.00 35.47 275 SER A O 1
ATOM 2181 N N . ARG A 1 276 ? 1.372 -9.684 26.436 1.00 45.75 276 ARG A N 1
ATOM 2182 C CA . ARG A 1 276 ? 0.074 -10.394 26.416 1.00 45.75 276 ARG A CA 1
ATOM 2183 C C . ARG A 1 276 ? -1.147 -9.468 26.439 1.00 45.75 276 ARG A C 1
ATOM 2185 O O . ARG A 1 276 ? -2.232 -9.889 26.836 1.00 45.75 276 ARG A O 1
ATOM 2192 N N . VAL A 1 277 ? -0.999 -8.216 26.005 1.00 45.06 277 VAL A N 1
ATOM 2193 C CA . VAL A 1 277 ? -2.123 -7.271 25.925 1.00 45.06 277 VAL A CA 1
ATOM 2194 C C . VAL A 1 277 ? -2.979 -7.585 24.698 1.00 45.06 277 VAL A C 1
ATOM 2196 O O . VAL A 1 277 ? -2.534 -7.463 23.556 1.00 45.06 277 VAL A O 1
ATOM 2199 N N . ARG A 1 278 ? -4.237 -7.977 24.923 1.00 51.72 278 ARG A N 1
ATOM 2200 C CA . ARG A 1 278 ? -5.247 -8.056 23.860 1.00 51.72 278 ARG A CA 1
ATOM 2201 C C . ARG A 1 278 ? -6.131 -6.815 23.906 1.00 51.72 278 ARG A C 1
ATOM 2203 O O . ARG A 1 278 ? -6.733 -6.526 24.936 1.00 51.72 278 ARG A O 1
ATOM 2210 N N . HIS A 1 279 ? -6.215 -6.127 22.773 1.00 49.72 279 HIS A N 1
ATOM 2211 C CA . HIS A 1 279 ? -7.112 -4.997 22.569 1.00 49.72 279 HIS A CA 1
ATOM 2212 C C . HIS A 1 279 ? -8.443 -5.497 22.018 1.00 49.72 279 HIS A C 1
ATOM 2214 O O . HIS A 1 279 ? -8.481 -6.280 21.062 1.00 49.72 279 HIS A O 1
ATOM 2220 N N . PHE A 1 280 ? -9.537 -5.017 22.596 1.00 56.03 280 PHE A N 1
ATOM 2221 C CA . PHE A 1 280 ? -10.874 -5.292 22.092 1.00 56.03 280 PHE A CA 1
ATOM 2222 C C . PHE A 1 280 ? -11.625 -3.976 21.930 1.00 56.03 280 PHE A C 1
ATOM 2224 O O . PHE A 1 280 ? -11.692 -3.179 22.863 1.00 56.03 280 PHE A O 1
ATOM 2231 N N . SER A 1 281 ? -12.186 -3.775 20.739 1.00 46.56 281 SER A N 1
ATOM 2232 C CA . SER A 1 281 ? -13.266 -2.816 20.525 1.00 46.56 281 SER A CA 1
ATOM 2233 C C . SER A 1 281 ? -14.573 -3.515 20.882 1.00 46.56 281 SER A C 1
ATOM 2235 O O . SER A 1 281 ? -14.741 -4.704 20.595 1.00 46.56 281 SER A O 1
ATOM 2237 N N . LEU A 1 282 ? -15.451 -2.810 21.587 1.00 57.00 282 LEU A N 1
ATOM 2238 C CA . LEU A 1 282 ? -16.665 -3.395 22.127 1.00 57.00 282 LEU A CA 1
ATOM 2239 C C . LEU A 1 282 ? -17.828 -3.262 21.143 1.00 57.00 282 LEU A C 1
ATOM 2241 O O . LEU A 1 282 ? -18.221 -2.159 20.764 1.00 57.00 282 LEU A O 1
ATOM 2245 N N . GLU A 1 283 ? -18.444 -4.391 20.818 1.00 45.97 283 GLU A N 1
ATOM 2246 C CA . GLU A 1 283 ? -19.815 -4.431 20.314 1.00 45.97 283 GLU A CA 1
ATOM 2247 C C . GLU A 1 283 ? -20.765 -4.705 21.496 1.00 45.97 283 GLU A C 1
ATOM 2249 O O . GLU A 1 283 ? -20.341 -5.216 22.535 1.00 45.97 283 GLU A O 1
ATOM 2254 N N . GLU A 1 284 ? -22.035 -4.304 21.394 1.00 52.44 284 GLU A N 1
ATOM 2255 C CA . GLU A 1 284 ? -23.018 -4.502 22.471 1.00 52.44 284 GLU A CA 1
ATOM 2256 C C . GLU A 1 284 ? -23.052 -5.970 22.936 1.00 52.44 284 GLU A C 1
ATOM 2258 O O . GLU A 1 284 ? -23.224 -6.876 22.124 1.00 52.44 284 GLU A O 1
ATOM 2263 N N . GLY A 1 285 ? -22.914 -6.210 24.249 1.00 59.97 285 GLY A N 1
ATOM 2264 C CA . GLY A 1 285 ? -23.086 -7.542 24.840 1.00 59.97 285 GLY A CA 1
ATOM 2265 C C . GLY A 1 285 ? -21.964 -8.017 25.772 1.00 59.97 285 GLY A C 1
ATOM 2266 O O . GLY A 1 285 ? -21.462 -7.281 26.628 1.00 59.97 285 GLY A O 1
ATOM 2267 N N . THR A 1 286 ? -21.653 -9.314 25.681 1.00 54.84 286 THR A N 1
ATOM 2268 C CA . THR A 1 286 ? -20.695 -10.018 26.546 1.00 54.84 28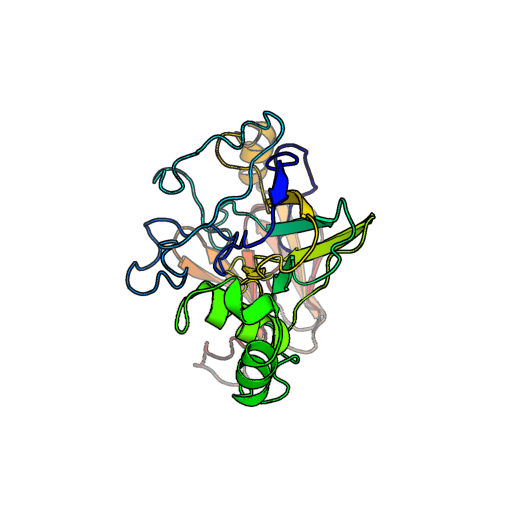6 THR A CA 1
ATOM 2269 C C . THR A 1 286 ? -19.330 -10.128 25.874 1.00 54.84 286 THR A C 1
ATOM 2271 O O . THR A 1 286 ? -19.206 -10.700 24.795 1.00 54.84 286 THR A O 1
ATOM 2274 N N . VAL A 1 287 ? -18.291 -9.641 26.548 1.00 64.56 287 VAL A N 1
ATOM 2275 C CA . VAL A 1 287 ? -16.897 -9.750 26.113 1.00 64.56 287 VAL A CA 1
ATOM 2276 C C . VAL A 1 287 ? -16.278 -10.962 26.782 1.00 64.56 287 VAL A C 1
ATOM 2278 O O . VAL A 1 287 ? -16.174 -11.029 28.011 1.00 64.56 287 VAL A O 1
ATOM 2281 N N . PHE A 1 288 ? -15.843 -11.918 25.971 1.00 58.03 288 PHE A N 1
ATOM 2282 C CA . PHE A 1 288 ? -15.153 -13.093 26.473 1.00 58.03 288 PHE A CA 1
ATOM 2283 C C . PHE A 1 288 ? -13.645 -12.891 26.440 1.00 58.03 288 PHE A C 1
ATOM 2285 O O . PHE A 1 288 ? -13.049 -12.683 25.385 1.00 58.03 288 PHE A O 1
ATOM 2292 N N . VAL A 1 289 ? -13.030 -12.995 27.614 1.00 60.22 289 VAL A N 1
ATOM 2293 C CA . VAL A 1 289 ? -11.580 -13.002 27.766 1.00 60.22 289 VAL A CA 1
ATOM 2294 C C . VAL A 1 289 ? -11.090 -14.434 27.618 1.00 60.22 289 VAL A C 1
ATOM 2296 O O . VAL A 1 289 ? -11.431 -15.291 28.434 1.00 60.22 289 VAL A O 1
ATOM 2299 N N . HIS A 1 290 ? -10.294 -14.676 26.584 1.00 56.28 290 HIS A N 1
ATOM 2300 C CA . HIS A 1 290 ? -9.647 -15.953 26.298 1.00 56.28 290 HIS A CA 1
ATOM 2301 C C . HIS A 1 290 ? -8.124 -15.774 26.296 1.00 56.28 290 HIS A C 1
ATOM 2303 O O . HIS A 1 290 ? -7.641 -14.672 26.018 1.00 56.28 290 HIS A O 1
ATOM 2309 N N . GLU A 1 291 ? -7.390 -16.846 26.612 1.00 48.78 291 GLU A N 1
ATOM 2310 C CA . GLU A 1 291 ? -5.927 -16.890 26.459 1.00 48.78 291 GLU A CA 1
ATOM 2311 C C . GLU A 1 291 ? -5.496 -16.708 25.003 1.00 48.78 291 GLU A C 1
ATOM 2313 O O . GLU A 1 291 ? -6.164 -17.217 24.076 1.00 48.78 291 GLU A O 1
#

Secondary structure (DSSP, 8-state):
--S-PSP-GGGEEEEEEEEE-TT-EEEEE-SS---TTS-GGG--S-----EE--EE-S--------TT-TTS---GGGT---EEEEEEEE-S--SEE--EEETT-TT---SS--HHHHHHHTTSGGGGGS-TT-HHHHHHHHHHHSEEEPP-TT-EEEEESB-TTS-B-GGG-EEEPPEEES-EEEEEEEEESSPPTT-PPPHHHHHHHH--EEEEEEE-SSS-EEEEEEETTTTEEEEEEEE-TT-EEEEEE-TT-EEEEEE--SSTT----GGGPPPBPPPSSEEEE--

pLDDT: mean 74.72, std 19.05, range [32.62, 97.75]

InterPro domains:
  IPR005123 Oxoglutarate/iron-dependent dioxygenase domain [PS51471] (11-193)
  IPR006620 Prolyl 4-hydroxylase, alpha subunit [SM00702] (1-192)
  IPR036208 VHL superfamily [SSF49468] (207-263)
  IPR037140 von Hippel-Lindau disease tumour suppressor, beta domain superfamily [G3DSA:2.60.40.780] (206-279)
  IPR044862 Prolyl 4-hydroxylase alpha subunit, Fe(2+) 2OG dioxygenase domain [PF13640] (62-192)
  IPR045054 Prolyl 4-hydroxylase [PTHR10869] (10-192)